Protein AF-0000000083203272 (afdb_homodimer)

Secondary structure (DSSP, 8-state):
-HHHHHHHHHHHHHHHHS-HHHHHHHHHHHHHHHHHTTHHHHHHHHHHHTTT-HHHHHHHHTTSTTEEEEEEETTTEEEEEESS---HHHHTTS---GGGHHHHHHHHHHHHHHH-TTS-EEEEEEE-GGGT-SSEEEEEEE-/-HHHHHHHHHHHHHHHHS-HHHHHHHHHHHHHHHHHTTHHHHHHHHHHHTTT-HHHHHHHHTTSTTEEEEEEETTTEEEEEESS---HHHHTTS---GGGHHHHHHHHHHHHHHH-TTS-EEEEEEE-GGGT-SSEEEEEEE-

pLDDT: mean 94.77, std 4.54, range [67.32, 98.74]

Sequence (286 aa):
MEYLKSWFRGFEQGIADLQPQQREVLFRACAVNCVHGGPFGLYRSLFEAAEGDLDRFFVKIDELEGVRGESVCAGREYNLCFEACSCALHRAGCVNTPMLCECSRQSVLYVMSEFWPDRKFGVEVRASILRGAYECVLNVRVEMEYLKSWFRGFEQGIADLQPQQREVLFRACAVNCVHGGPFGLYRSLFEAAEGDLDRFFVKIDELEGVRGESVCAGREYNLCFEACSCALHRAGCVNTPMLCECSRQSVLYVMSEFWPDRKFGVEVRASILRGAYECVLNVRVE

Nearest PDB structures (foldseek):
  7b70-assembly1_A  TM=5.834E-01  e=7.869E-04  Drosophila melanogaster
  1wc8-assembly1_A-2  TM=4.954E-01  e=5.136E-04  Mus musculus
  3kxc-assembly1_A  TM=4.622E-01  e=6.554E-04  Homo sapiens
  2cfh-assembly1_A  TM=4.422E-01  e=1.447E-03  Homo sapiens
  1wc9-assembly1_A-2  TM=3.664E-01  e=1.281E-03  Mus musculus

Solvent-accessible surface area (backbone atoms only — not comparable to full-atom values): 14829 Å² total; per-residue (Å²): 110,68,64,58,36,47,39,31,54,12,41,54,51,4,56,67,70,46,52,72,70,54,48,51,52,31,25,39,38,22,13,53,43,48,34,68,72,52,57,43,63,56,53,48,52,38,35,58,75,27,71,72,36,66,63,48,29,32,55,49,38,46,71,40,86,62,33,41,32,41,76,77,38,85,85,40,30,33,34,45,34,29,60,56,87,77,52,63,52,43,75,72,65,36,45,76,60,53,75,60,48,53,24,55,44,36,29,51,47,48,52,51,41,68,76,37,70,92,51,45,74,44,62,42,77,77,38,36,45,65,75,71,40,82,36,28,31,36,36,39,32,57,98,111,67,63,58,36,48,40,31,55,11,40,55,52,5,57,68,69,44,53,72,70,54,48,51,52,32,24,39,37,23,13,53,43,48,35,67,72,53,56,44,62,57,53,47,53,40,35,57,75,27,70,73,34,67,61,48,27,31,56,50,39,45,73,40,86,64,33,39,33,42,76,78,37,87,85,38,29,35,35,43,32,28,60,59,89,78,51,64,53,43,75,70,65,37,46,74,60,53,76,60,47,51,24,54,43,37,30,52,46,49,52,52,39,68,77,37,68,92,51,44,75,46,63,43,78,76,38,36,46,66,74,70,40,82,33,28,30,38,36,39,32,57,97

Foldseek 3Di:
DVVLLVVLVVVQVVLVPDDLVVLLVVLLVVLQVVCVVPVLVVLVVLCVVQVNAPVSSQVVQCVDPQWHWAPPDHPWKIKIKGQDDPDPCVVVVRDLACSSCSNVQSNVQVSVCVSCVVWHKHKDWPDDVSVVDSITIIMIGTD/DVVLLVVLVVVQVVLVPDDLVVLLVVLLVVLVVVCVVPVLVVLVVLCVVQVNAPVSSQVVQCVDPQWHWAPPDHPWKIKIKGQDDPDPCVVVVRHLACSSCSNVQSNVQVSVCVSCVVWHKHKDWPDDVSVVDSITMIMIGTD

Radius of gyration: 22.97 Å; Cα contacts (8 Å, |Δi|>4): 495; chains: 2; bounding box: 32×68×46 Å

Structure (mmCIF, N/CA/C/O backbone):
data_AF-0000000083203272-model_v1
#
loop_
_entity.id
_entity.type
_entity.pdbx_description
1 polymer 'Uncharacterized protein'
#
loop_
_atom_site.group_PDB
_atom_site.id
_atom_site.type_symbol
_atom_site.label_atom_id
_atom_site.label_alt_id
_atom_site.label_comp_id
_atom_site.label_asym_id
_atom_site.label_entity_id
_atom_site.label_seq_id
_atom_site.pdbx_PDB_ins_code
_atom_site.Cartn_x
_atom_site.Cartn_y
_atom_site.Cartn_z
_atom_site.occupancy
_atom_site.B_iso_or_equiv
_atom_site.auth_seq_id
_atom_site.auth_comp_id
_atom_site.auth_asym_id
_atom_site.auth_atom_id
_atom_site.pdbx_PDB_model_num
ATOM 1 N N . MET A 1 1 ? 16.009 5.869 0.333 1 67.32 1 MET A N 1
ATOM 2 C CA . MET A 1 1 ? 15.631 4.518 0.739 1 67.32 1 MET A CA 1
ATOM 3 C C . MET A 1 1 ? 15.027 4.52 2.139 1 67.32 1 MET A C 1
ATOM 5 O O . MET A 1 1 ? 14.04 3.827 2.395 1 67.32 1 MET A O 1
ATOM 9 N N . GLU A 1 2 ? 15.481 5.381 2.965 1 76.22 2 GLU A N 1
ATOM 10 C CA . GLU A 1 2 ? 15.001 5.376 4.343 1 76.22 2 GLU A CA 1
ATOM 11 C C . GLU A 1 2 ? 13.555 5.857 4.426 1 76.22 2 GLU A C 1
ATOM 13 O O . GLU A 1 2 ? 12.752 5.299 5.178 1 76.22 2 GLU A O 1
ATOM 18 N N . TYR A 1 3 ? 13.183 6.707 3.59 1 79.27 3 TYR A N 1
ATOM 19 C CA . TYR A 1 3 ? 11.816 7.214 3.587 1 79.27 3 TYR A CA 1
ATOM 20 C C . TYR A 1 3 ? 10.835 6.137 3.138 1 79.27 3 TYR A C 1
ATOM 22 O O . TYR A 1 3 ? 9.76 5.986 3.721 1 79.27 3 TYR A O 1
ATOM 30 N N . LEU A 1 4 ? 11.226 5.383 2.186 1 83.36 4 LEU A N 1
ATOM 31 C CA . LEU A 1 4 ? 10.373 4.318 1.668 1 83.36 4 LEU A CA 1
ATOM 32 C C . LEU A 1 4 ? 10.118 3.259 2.735 1 83.36 4 LEU A C 1
ATOM 34 O O . LEU A 1 4 ? 8.982 2.814 2.914 1 83.36 4 LEU A O 1
ATOM 38 N N . LYS A 1 5 ? 11.137 2.966 3.43 1 84.64 5 LYS A N 1
ATOM 39 C CA . LYS A 1 5 ? 10.984 1.983 4.498 1 84.64 5 LYS A CA 1
ATOM 40 C C . LYS A 1 5 ? 10.04 2.493 5.584 1 84.64 5 LYS A C 1
ATOM 42 O O . LYS A 1 5 ? 9.233 1.731 6.121 1 84.64 5 LYS A O 1
ATOM 47 N N . SER A 1 6 ? 10.184 3.757 5.858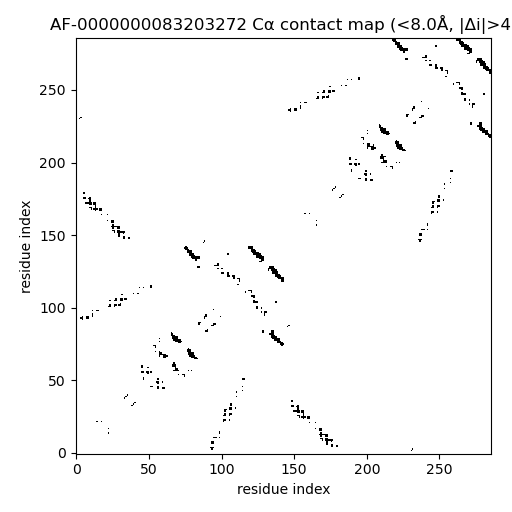 1 84.88 6 SER A N 1
ATOM 48 C CA . SER A 1 6 ? 9.288 4.356 6.842 1 84.88 6 SER A CA 1
ATOM 49 C C . SER A 1 6 ? 7.842 4.337 6.357 1 84.88 6 SER A C 1
ATOM 51 O O . SER A 1 6 ? 6.927 4.043 7.129 1 84.88 6 SER A O 1
ATOM 53 N N . TRP A 1 7 ? 7.677 4.616 5.124 1 88.66 7 TRP A N 1
ATOM 54 C CA . TRP A 1 7 ? 6.328 4.583 4.568 1 88.66 7 TRP A CA 1
ATOM 55 C C . TRP A 1 7 ? 5.746 3.175 4.634 1 88.66 7 TRP A C 1
ATOM 57 O O . TRP A 1 7 ? 4.584 2.993 5.004 1 88.66 7 TRP A O 1
ATOM 67 N N . PHE A 1 8 ? 6.557 2.203 4.416 1 92.12 8 PHE A N 1
ATOM 68 C CA . PHE A 1 8 ? 6.075 0.827 4.39 1 92.12 8 PHE A CA 1
ATOM 69 C C . PHE A 1 8 ? 5.706 0.356 5.792 1 92.12 8 PHE A C 1
ATOM 71 O O . PHE A 1 8 ? 4.819 -0.484 5.957 1 92.12 8 PHE A O 1
ATOM 78 N N . ARG A 1 9 ? 6.364 0.898 6.78 1 91.25 9 ARG A N 1
ATOM 79 C CA . ARG A 1 9 ? 5.953 0.568 8.14 1 91.25 9 ARG A CA 1
ATOM 80 C C . ARG A 1 9 ? 4.507 0.982 8.391 1 91.25 9 ARG A C 1
ATOM 82 O O . ARG A 1 9 ? 3.74 0.238 9.007 1 91.25 9 ARG A O 1
ATOM 89 N N . GLY A 1 10 ? 4.189 2.127 7.957 1 92.61 10 GLY A N 1
ATOM 90 C CA . GLY A 1 10 ? 2.803 2.56 8.032 1 92.61 10 GLY A CA 1
ATOM 91 C C . GLY A 1 10 ? 1.87 1.727 7.173 1 92.61 10 GLY A C 1
ATOM 92 O O . GLY A 1 10 ? 0.762 1.393 7.596 1 92.61 10 GLY A O 1
ATOM 93 N N . PHE A 1 11 ? 2.374 1.417 5.971 1 93.78 11 PHE A N 1
ATOM 94 C CA . PHE A 1 11 ? 1.613 0.587 5.045 1 93.78 11 PHE A CA 1
ATOM 95 C C . PHE A 1 11 ? 1.264 -0.754 5.682 1 93.78 11 PHE A C 1
ATOM 97 O O . PHE A 1 11 ? 0.133 -1.228 5.561 1 93.78 11 PHE A O 1
ATOM 104 N N . GLU A 1 12 ? 2.222 -1.354 6.411 1 96.01 12 GLU A N 1
ATOM 105 C CA . GLU A 1 12 ? 1.978 -2.634 7.069 1 96.01 12 GLU A CA 1
ATOM 106 C C . GLU A 1 12 ? 0.86 -2.52 8.101 1 96.01 12 GLU A C 1
ATOM 108 O O . GLU A 1 12 ? 0.008 -3.406 8.201 1 96.01 12 GLU A O 1
ATOM 113 N N . GLN A 1 13 ? 0.853 -1.473 8.778 1 94.71 13 GLN A N 1
ATOM 114 C CA . GLN A 1 13 ? -0.214 -1.241 9.745 1 94.71 13 GLN A CA 1
ATOM 115 C C . GLN A 1 13 ? -1.549 -1.003 9.045 1 94.71 13 GLN A C 1
ATOM 117 O O . GLN A 1 13 ? -2.588 -1.493 9.494 1 94.71 13 GLN A O 1
ATOM 122 N N . GLY A 1 14 ? -1.53 -0.273 7.997 1 94.79 14 GLY A N 1
ATOM 123 C CA . GLY A 1 14 ? -2.737 -0.013 7.227 1 94.79 14 GLY A CA 1
ATOM 124 C C . GLY A 1 14 ? -3.384 -1.276 6.69 1 94.79 14 GLY A C 1
ATOM 125 O O . GLY A 1 14 ? -4.601 -1.447 6.792 1 94.79 14 GLY A O 1
ATOM 126 N N . ILE A 1 15 ? -2.558 -2.093 6.131 1 95.79 15 ILE A N 1
ATOM 127 C CA . ILE A 1 15 ? -3.111 -3.325 5.578 1 95.79 15 ILE A CA 1
ATOM 128 C C . ILE A 1 15 ? -3.653 -4.2 6.707 1 95.79 15 ILE A C 1
ATOM 130 O O . ILE A 1 15 ? -4.644 -4.911 6.529 1 95.79 15 ILE A O 1
ATOM 134 N N . ALA A 1 16 ? -3.023 -4.16 7.866 1 95.52 16 ALA A N 1
ATOM 135 C CA . ALA A 1 16 ? -3.512 -4.92 9.014 1 95.52 16 ALA A CA 1
ATOM 136 C C . ALA A 1 16 ? -4.901 -4.448 9.433 1 95.52 16 ALA A C 1
ATOM 138 O O . ALA A 1 16 ? -5.691 -5.226 9.974 1 95.52 16 ALA A O 1
ATOM 139 N N . ASP A 1 17 ? -5.215 -3.278 9.171 1 95.26 17 ASP A N 1
ATOM 140 C CA . ASP A 1 17 ? -6.493 -2.697 9.573 1 95.26 17 ASP A CA 1
ATOM 141 C C . ASP A 1 17 ? -7.577 -2.985 8.537 1 95.26 17 ASP A C 1
ATOM 143 O O . ASP A 1 17 ? -8.764 -2.787 8.802 1 95.26 17 ASP A O 1
ATOM 147 N N . LEU A 1 18 ? -7.209 -3.411 7.361 1 95.57 18 LEU A N 1
ATOM 148 C CA . LEU A 1 18 ? -8.174 -3.782 6.331 1 95.57 18 LEU A CA 1
ATOM 149 C C . LEU A 1 18 ? -8.733 -5.177 6.587 1 95.57 18 LEU A C 1
ATOM 151 O O . LEU A 1 18 ? -8.029 -6.047 7.105 1 95.57 18 LEU A O 1
ATOM 155 N N . GLN A 1 19 ? -9.917 -5.4 6.142 1 95.27 19 GLN A N 1
ATOM 156 C CA . GLN A 1 19 ? -10.489 -6.742 6.155 1 95.27 19 GLN A CA 1
ATOM 157 C C . GLN A 1 19 ? -9.882 -7.609 5.055 1 95.27 19 GLN A C 1
ATOM 159 O O . GLN A 1 19 ? -9.4 -7.092 4.045 1 95.27 19 GLN A O 1
ATOM 164 N N . PRO A 1 20 ? -9.953 -8.918 5.241 1 94.76 20 PRO A N 1
ATOM 165 C CA . PRO A 1 20 ? -9.329 -9.83 4.28 1 94.76 20 PRO A CA 1
ATOM 166 C C . PRO A 1 20 ? -9.807 -9.597 2.849 1 94.76 20 PRO A C 1
ATOM 168 O O . PRO A 1 20 ? -8.997 -9.58 1.918 1 94.76 20 PRO A O 1
ATOM 171 N N . GLN A 1 21 ? -11.049 -9.364 2.692 1 95.01 21 GLN A N 1
ATOM 172 C CA . GLN A 1 21 ? -11.586 -9.164 1.35 1 95.01 21 GLN A CA 1
ATOM 173 C C . GLN A 1 21 ? -11.04 -7.884 0.725 1 95.01 21 GLN A C 1
ATOM 175 O O . GLN A 1 21 ? -10.843 -7.815 -0.49 1 95.01 21 GLN A O 1
ATOM 180 N N . GLN A 1 22 ? -10.839 -6.919 1.545 1 95.62 22 GLN A N 1
ATOM 181 C CA . GLN A 1 22 ? -10.273 -5.664 1.063 1 95.62 22 GLN A CA 1
ATOM 182 C C . GLN A 1 22 ? -8.808 -5.835 0.671 1 95.62 22 GLN A C 1
ATOM 184 O O . GLN A 1 22 ? -8.347 -5.241 -0.306 1 95.62 22 GLN A O 1
ATOM 189 N N . ARG A 1 23 ? -8.117 -6.645 1.408 1 96.87 23 ARG A N 1
ATOM 190 C CA . ARG A 1 23 ? -6.735 -6.95 1.052 1 96.87 23 ARG A CA 1
ATOM 191 C C . ARG A 1 23 ? -6.662 -7.68 -0.284 1 96.87 23 ARG A C 1
ATOM 193 O O . ARG A 1 23 ? -5.753 -7.438 -1.081 1 96.87 23 ARG A O 1
ATOM 200 N N . GLU A 1 24 ? -7.625 -8.561 -0.471 1 96.74 24 GLU A N 1
ATOM 201 C CA . GLU A 1 24 ? -7.681 -9.262 -1.75 1 96.74 24 GLU A CA 1
ATOM 202 C C . GLU A 1 24 ? -7.794 -8.28 -2.913 1 96.74 24 GLU A C 1
ATOM 204 O O . GLU A 1 24 ? -7.076 -8.403 -3.907 1 96.74 24 GLU A O 1
ATOM 209 N N . VAL A 1 25 ? -8.677 -7.323 -2.726 1 96.03 25 VAL A N 1
ATOM 210 C CA . VAL A 1 25 ? -8.911 -6.327 -3.766 1 96.03 25 VAL A CA 1
ATOM 211 C C . VAL A 1 25 ? -7.646 -5.499 -3.982 1 96.03 25 VAL A C 1
ATOM 213 O O . VAL A 1 25 ? -7.22 -5.29 -5.121 1 96.03 25 VAL A O 1
ATOM 216 N N . LEU A 1 26 ? -7.029 -5.055 -2.964 1 96.26 26 LEU A N 1
ATOM 217 C CA . LEU A 1 26 ? -5.838 -4.215 -3.023 1 96.26 26 LEU A CA 1
ATOM 218 C C . LEU A 1 26 ? -4.693 -4.943 -3.72 1 96.26 26 LEU A C 1
ATOM 220 O O . LEU A 1 26 ? -4.061 -4.393 -4.625 1 96.26 26 LEU A O 1
ATOM 224 N N . PHE A 1 27 ? -4.49 -6.227 -3.369 1 97.05 27 PHE A N 1
ATOM 225 C CA . PHE A 1 27 ? -3.254 -6.89 -3.769 1 97.05 27 PHE A CA 1
ATOM 226 C C . PHE A 1 27 ? -3.432 -7.613 -5.099 1 97.05 27 PHE A C 1
ATOM 228 O O . PHE A 1 27 ? -2.454 -8.036 -5.718 1 97.05 27 PHE A O 1
ATOM 235 N N . ARG A 1 28 ? -4.619 -7.704 -5.597 1 95.98 28 ARG A N 1
ATOM 236 C CA . ARG A 1 28 ? -4.838 -8.342 -6.891 1 95.98 28 ARG A CA 1
ATOM 237 C C . ARG A 1 28 ? -4.043 -7.642 -7.988 1 95.98 28 ARG A C 1
ATOM 239 O O . ARG A 1 28 ? -3.295 -8.286 -8.727 1 95.98 28 ARG A O 1
ATOM 246 N N . ALA A 1 29 ? -4.155 -6.354 -8.003 1 92.48 29 ALA A N 1
ATOM 247 C CA . ALA A 1 29 ? -3.455 -5.611 -9.049 1 92.48 29 ALA A CA 1
ATOM 248 C C . ALA A 1 29 ? -1.948 -5.622 -8.813 1 92.48 29 ALA A C 1
ATOM 250 O O . ALA A 1 29 ? -1.165 -5.687 -9.764 1 92.48 29 ALA A O 1
ATOM 251 N N . CYS A 1 30 ? -1.533 -5.526 -7.567 1 92.74 30 CYS A N 1
ATOM 252 C CA . CYS A 1 30 ? -0.114 -5.598 -7.236 1 92.74 30 CYS A CA 1
ATOM 253 C C . CYS A 1 30 ? 0.491 -6.912 -7.715 1 92.74 30 CYS A C 1
ATOM 255 O O . CYS A 1 30 ? 1.561 -6.921 -8.327 1 92.74 30 CYS A O 1
ATOM 257 N N . ALA A 1 31 ? -0.254 -7.918 -7.406 1 94.23 31 ALA A N 1
ATOM 258 C CA . ALA A 1 31 ? 0.19 -9.265 -7.753 1 94.23 31 ALA A CA 1
ATOM 259 C C . ALA A 1 31 ? 0.366 -9.413 -9.262 1 94.23 31 ALA A C 1
ATOM 261 O O . ALA A 1 31 ? 1.367 -9.965 -9.725 1 94.23 31 ALA A O 1
ATOM 262 N N . VAL A 1 32 ? -0.616 -8.984 -10.021 1 93.45 32 VAL A N 1
ATOM 263 C CA . VAL A 1 32 ? -0.594 -9.095 -11.476 1 93.45 32 VAL A CA 1
ATOM 264 C C . VAL A 1 32 ? 0.619 -8.353 -12.032 1 93.45 32 VAL A C 1
ATOM 266 O O . VAL A 1 32 ? 1.353 -8.889 -12.866 1 93.45 32 VAL A O 1
ATOM 269 N N . ASN A 1 33 ? 0.844 -7.191 -11.515 1 90.96 33 ASN A N 1
ATOM 270 C CA . ASN A 1 33 ? 1.995 -6.421 -11.975 1 90.96 33 ASN A CA 1
ATOM 271 C C . ASN A 1 33 ? 3.309 -7.105 -11.611 1 90.96 33 ASN A C 1
ATOM 273 O O . ASN A 1 33 ? 4.248 -7.121 -12.409 1 90.96 33 ASN A O 1
ATOM 277 N N . CYS A 1 34 ? 3.378 -7.647 -10.476 1 91.45 34 CYS A N 1
ATOM 278 C CA . CYS A 1 34 ? 4.596 -8.301 -10.008 1 91.45 34 CYS A CA 1
ATOM 279 C C . CYS A 1 34 ? 4.903 -9.54 -10.841 1 91.45 34 CYS A C 1
ATOM 281 O O . CYS A 1 34 ? 6.048 -9.753 -11.245 1 91.45 34 CYS A O 1
ATOM 283 N N . VAL A 1 35 ? 3.887 -10.338 -11.04 1 92.41 35 VAL A N 1
ATOM 284 C CA . VAL A 1 35 ? 4.109 -11.595 -11.748 1 92.41 35 VAL A CA 1
ATOM 285 C C . VAL A 1 35 ? 4.554 -11.31 -13.181 1 92.41 35 VAL A C 1
ATOM 287 O O . VAL A 1 35 ? 5.396 -12.024 -13.73 1 92.41 35 VAL A O 1
ATOM 290 N N . HIS A 1 36 ? 4.111 -10.242 -13.781 1 91.47 36 HIS A N 1
ATOM 291 C CA . HIS A 1 36 ? 4.47 -9.899 -15.153 1 91.47 36 HIS A CA 1
ATOM 292 C C . HIS A 1 36 ? 5.877 -9.316 -15.225 1 91.47 36 HIS A C 1
ATOM 294 O O . HIS A 1 36 ? 6.465 -9.235 -16.305 1 91.47 36 HIS A O 1
ATOM 300 N N . GLY A 1 37 ? 6.374 -8.915 -14.113 1 85.37 37 GLY A N 1
ATOM 301 C CA . GLY A 1 37 ? 7.73 -8.392 -14.065 1 85.37 37 GLY A CA 1
ATOM 302 C C . GLY A 1 37 ? 8.791 -9.471 -14.179 1 85.37 37 GLY A C 1
ATOM 303 O O . GLY A 1 37 ? 9.977 -9.169 -14.323 1 85.37 37 GLY A O 1
ATOM 304 N N . GLY A 1 38 ? 8.364 -10.776 -14.135 1 81.66 38 GLY A N 1
ATOM 305 C CA . GLY A 1 38 ? 9.392 -11.799 -14.243 1 81.66 38 GLY A CA 1
ATOM 306 C C . GLY A 1 38 ? 8.831 -13.207 -14.288 1 81.66 38 GLY A C 1
ATOM 307 O O . GLY A 1 38 ? 8.897 -13.874 -15.323 1 81.66 38 GLY A O 1
ATOM 308 N N . PRO A 1 39 ? 8.068 -13.535 -13.304 1 88.84 39 PRO A N 1
ATOM 309 C CA . PRO A 1 39 ? 7.701 -14.942 -13.126 1 88.84 39 PRO A CA 1
ATOM 310 C C . PRO A 1 39 ? 6.695 -15.425 -14.168 1 88.84 39 PRO A C 1
ATOM 312 O O . PRO A 1 39 ? 6.64 -16.62 -14.472 1 88.84 39 PRO A O 1
ATOM 315 N N . PHE A 1 40 ? 5.989 -14.586 -14.735 1 94.14 40 PHE A N 1
ATOM 316 C CA . PHE A 1 40 ? 4.916 -15 -15.631 1 94.14 40 PHE A CA 1
ATOM 317 C C . PHE A 1 40 ? 5.477 -15.724 -16.849 1 94.14 40 PHE A C 1
ATOM 319 O O . PHE A 1 40 ? 4.94 -16.752 -17.268 1 94.14 40 PHE A O 1
ATOM 326 N N . GLY A 1 41 ? 6.543 -15.157 -17.416 1 93.94 41 GLY A N 1
ATOM 327 C CA . GLY A 1 41 ? 7.165 -15.797 -18.564 1 93.94 41 GLY A CA 1
ATOM 328 C C . GLY A 1 41 ? 7.691 -17.187 -18.261 1 93.94 41 GLY A C 1
ATOM 329 O O . GLY A 1 41 ? 7.577 -18.093 -19.088 1 93.94 41 GLY A O 1
ATOM 330 N N . LEU A 1 42 ? 8.215 -17.32 -17.172 1 94.14 42 LEU A N 1
ATOM 331 C CA . LEU A 1 42 ? 8.712 -18.623 -16.743 1 94.14 42 LEU A CA 1
ATOM 332 C C . LEU A 1 42 ? 7.567 -19.621 -16.598 1 94.14 42 LEU A C 1
ATOM 334 O O . LEU A 1 42 ? 7.643 -20.738 -17.115 1 94.14 42 LEU A O 1
ATOM 338 N N . TYR A 1 43 ? 6.479 -19.254 -15.973 1 95.5 43 TYR A N 1
ATOM 339 C CA . TYR A 1 43 ? 5.316 -20.118 -15.807 1 95.5 43 TYR A CA 1
ATOM 340 C C . TYR A 1 43 ? 4.7 -20.469 -17.156 1 95.5 43 TYR A C 1
ATOM 342 O O . TYR A 1 43 ? 4.241 -21.595 -17.362 1 95.5 43 TYR A O 1
ATOM 350 N N . ARG A 1 44 ? 4.759 -19.501 -17.993 1 96.68 44 ARG A N 1
ATOM 351 C CA . ARG A 1 44 ? 4.219 -19.736 -19.328 1 96.68 44 ARG A CA 1
ATOM 352 C C . ARG A 1 44 ? 5.019 -20.808 -20.061 1 96.68 44 ARG A C 1
ATOM 354 O O . ARG A 1 44 ? 4.443 -21.693 -20.698 1 96.68 44 ARG A O 1
ATOM 361 N N . SER A 1 45 ? 6.294 -20.683 -19.968 1 96.85 45 SER A N 1
ATOM 362 C CA . SER A 1 45 ? 7.15 -21.678 -20.605 1 96.85 45 SER A CA 1
ATOM 363 C C . SER A 1 45 ? 6.883 -23.073 -20.048 1 96.85 45 SER A C 1
ATOM 365 O O . SER A 1 45 ? 6.861 -24.052 -20.797 1 96.85 45 SER A O 1
ATOM 367 N N . LEU A 1 46 ? 6.674 -23.148 -18.767 1 97.25 46 LEU A N 1
ATOM 368 C CA . LEU A 1 46 ? 6.371 -24.429 -18.139 1 97.25 46 LEU A CA 1
ATOM 369 C C . LEU A 1 46 ? 5.012 -24.95 -18.595 1 97.25 46 LEU A C 1
ATOM 371 O O . LEU A 1 46 ? 4.851 -26.148 -18.836 1 97.25 46 LEU A O 1
ATOM 375 N N . PHE A 1 47 ? 4.095 -24.06 -18.695 1 97.85 47 PHE A N 1
ATOM 376 C CA . PHE A 1 47 ? 2.755 -24.396 -19.161 1 97.85 47 PHE A CA 1
ATOM 377 C C . PHE A 1 47 ? 2.801 -24.973 -20.571 1 97.85 47 PHE A C 1
ATOM 379 O O . PHE A 1 47 ? 2.166 -25.992 -20.852 1 97.85 47 PHE A O 1
ATOM 386 N N . GLU A 1 48 ? 3.589 -24.336 -21.431 1 97.97 48 GLU A N 1
ATOM 387 C CA . GLU A 1 48 ? 3.731 -24.791 -22.811 1 97.97 48 GLU A CA 1
ATOM 388 C C . GLU A 1 48 ? 4.429 -26.146 -22.876 1 97.97 48 GLU A C 1
ATOM 390 O O . GLU A 1 48 ? 3.998 -27.038 -23.609 1 97.97 48 GLU A O 1
ATOM 395 N N . ALA A 1 49 ? 5.413 -26.266 -22.102 1 97.71 49 ALA A N 1
ATOM 396 C CA . ALA A 1 49 ? 6.14 -27.532 -22.049 1 97.71 49 ALA A CA 1
ATOM 397 C C . ALA A 1 49 ? 5.246 -28.657 -21.534 1 97.71 49 ALA A C 1
ATOM 399 O O . ALA A 1 49 ? 5.405 -29.814 -21.928 1 97.71 49 ALA A O 1
ATOM 400 N N . ALA A 1 50 ? 4.276 -28.279 -20.655 1 97.96 50 ALA A N 1
ATOM 401 C CA . ALA A 1 50 ? 3.35 -29.246 -20.07 1 97.96 50 ALA A CA 1
ATOM 402 C C . ALA A 1 50 ? 2.154 -29.485 -20.988 1 97.96 50 ALA A C 1
ATOM 404 O O . ALA A 1 50 ? 1.284 -30.305 -20.684 1 97.96 50 ALA A O 1
ATOM 405 N N . GLU A 1 51 ? 2.061 -28.78 -22.119 1 97.66 51 GLU A N 1
ATOM 406 C CA . GLU A 1 51 ? 0.968 -28.871 -23.082 1 97.66 51 GLU A CA 1
ATOM 407 C C . GLU A 1 51 ? -0.383 -28.653 -22.406 1 97.66 51 GLU A C 1
ATOM 409 O O . GLU A 1 51 ? -1.347 -29.367 -22.688 1 97.66 51 GLU A O 1
ATOM 414 N N . GLY A 1 52 ? -0.343 -27.844 -21.373 1 96.98 52 GLY A N 1
ATOM 415 C CA . GLY A 1 52 ? -1.576 -27.433 -20.72 1 96.98 52 GLY A CA 1
ATOM 416 C C . GLY A 1 52 ? -2.078 -28.442 -19.704 1 96.98 52 GLY A C 1
ATOM 417 O O . GLY A 1 52 ? -3.174 -28.29 -19.16 1 96.98 52 GLY A O 1
ATOM 418 N N . ASP A 1 53 ? -1.279 -29.488 -19.468 1 97.68 53 ASP A N 1
ATOM 419 C CA . ASP A 1 53 ? -1.668 -30.494 -18.485 1 97.68 53 ASP A CA 1
ATOM 420 C C . ASP A 1 53 ? -1.265 -30.069 -17.075 1 97.68 53 ASP A C 1
ATOM 422 O O . ASP A 1 53 ? -0.086 -29.824 -16.808 1 97.68 53 ASP A O 1
ATOM 426 N N . LEU A 1 54 ? -2.192 -30.05 -16.168 1 97.08 54 LEU A N 1
ATOM 427 C CA . LEU A 1 54 ? -1.966 -29.557 -14.814 1 97.08 54 LEU A CA 1
ATOM 428 C C . LEU A 1 54 ? -0.932 -30.411 -14.09 1 97.08 54 LEU A C 1
ATOM 430 O O . LEU A 1 54 ? -0.027 -29.881 -13.441 1 97.08 54 LEU A O 1
ATOM 434 N N . ASP A 1 55 ? -1.133 -31.678 -14.148 1 98.03 55 ASP A N 1
ATOM 435 C CA . ASP A 1 55 ? -0.203 -32.579 -13.474 1 98.03 55 ASP A CA 1
ATOM 436 C C . ASP A 1 55 ? 1.219 -32.392 -13.997 1 98.03 55 ASP A C 1
ATOM 438 O O . ASP A 1 55 ? 2.164 -32.277 -13.214 1 98.03 55 ASP A O 1
ATOM 442 N N . ARG A 1 56 ? 1.374 -32.305 -15.293 1 98.09 56 ARG A N 1
ATOM 443 C CA . ARG A 1 56 ? 2.693 -32.12 -15.889 1 98.09 56 ARG A CA 1
ATOM 444 C C . ARG A 1 56 ? 3.264 -30.75 -15.541 1 98.09 56 ARG A C 1
ATOM 446 O O . ARG A 1 56 ? 4.474 -30.605 -15.355 1 98.09 56 ARG A O 1
ATOM 453 N N . PHE A 1 57 ? 2.411 -29.792 -15.481 1 98.05 57 PHE A N 1
ATOM 454 C CA . PHE A 1 57 ? 2.839 -28.446 -15.122 1 98.05 57 PHE A CA 1
ATOM 455 C C . PHE A 1 57 ? 3.507 -28.437 -13.752 1 98.05 57 PHE A C 1
ATOM 457 O O . PHE A 1 57 ? 4.604 -27.897 -13.594 1 98.05 57 PHE A O 1
ATOM 464 N N . PHE A 1 58 ? 2.929 -29.05 -12.786 1 97.85 58 PHE A N 1
ATOM 465 C CA . PHE A 1 58 ? 3.458 -29.029 -11.427 1 97.85 58 PHE A CA 1
ATOM 466 C C . PHE A 1 58 ? 4.692 -29.917 -11.313 1 97.85 58 PHE A C 1
ATOM 468 O O . PHE A 1 58 ? 5.57 -29.665 -10.485 1 97.85 58 PHE A O 1
ATOM 475 N N . VAL A 1 59 ? 4.773 -30.933 -12.133 1 97.38 59 VAL A N 1
ATOM 476 C CA . VAL A 1 59 ? 6.01 -31.702 -12.212 1 97.38 59 VAL A CA 1
ATOM 477 C C . VAL A 1 59 ? 7.135 -30.818 -12.746 1 97.38 59 VAL A C 1
ATOM 479 O O . VAL A 1 59 ? 8.262 -30.867 -12.246 1 97.38 59 VAL A O 1
ATOM 482 N N . LYS A 1 60 ? 6.816 -29.992 -13.721 1 97.12 60 LYS A N 1
ATOM 483 C CA . LYS A 1 60 ? 7.815 -29.115 -14.326 1 97.12 60 LYS A CA 1
ATOM 484 C C . LYS A 1 60 ? 8.239 -28.015 -13.358 1 97.12 60 LYS A C 1
ATOM 486 O O . LYS A 1 60 ? 9.374 -27.536 -13.413 1 97.12 60 LYS A O 1
ATOM 491 N N . ILE A 1 61 ? 7.367 -27.593 -12.476 1 96.3 61 ILE A N 1
ATOM 492 C CA . ILE A 1 61 ? 7.707 -26.617 -11.446 1 96.3 61 ILE A CA 1
ATOM 493 C C . ILE A 1 61 ? 8.909 -27.111 -10.644 1 96.3 61 ILE A C 1
ATOM 495 O O . ILE A 1 61 ? 9.764 -26.318 -10.243 1 96.3 61 ILE A O 1
ATOM 499 N N . ASP A 1 62 ? 8.975 -28.39 -10.462 1 91.79 62 ASP A N 1
ATOM 500 C CA . ASP A 1 62 ? 10.044 -29.003 -9.68 1 91.79 62 ASP A CA 1
ATOM 501 C C . ASP A 1 62 ? 11.401 -28.795 -10.347 1 91.79 62 ASP A C 1
ATOM 503 O O . ASP A 1 62 ? 12.444 -29.002 -9.723 1 91.79 62 ASP A O 1
ATOM 507 N N . GLU A 1 63 ? 11.412 -28.4 -11.557 1 90.2 63 GLU A N 1
ATOM 508 C CA . GLU A 1 63 ? 12.651 -28.132 -12.281 1 90.2 63 GLU A CA 1
ATOM 509 C C . GLU A 1 63 ? 13.212 -26.758 -11.927 1 90.2 63 GLU A C 1
ATOM 511 O O . GLU A 1 63 ? 14.381 -26.471 -12.194 1 90.2 63 GLU A O 1
ATOM 516 N N . LEU A 1 64 ? 12.393 -25.941 -11.333 1 91.99 64 LEU A N 1
ATOM 517 C CA . LEU A 1 64 ? 12.838 -24.617 -10.911 1 91.99 64 LEU A CA 1
ATOM 518 C C . LEU A 1 64 ? 13.619 -24.698 -9.604 1 91.99 64 LEU A C 1
ATOM 520 O O . LEU A 1 64 ? 13.277 -25.486 -8.719 1 91.99 64 LEU A O 1
ATOM 524 N N . GLU A 1 65 ? 14.614 -23.91 -9.615 1 91.83 65 GLU A N 1
ATOM 525 C CA . GLU A 1 65 ? 15.4 -23.863 -8.386 1 91.83 65 GLU A CA 1
ATOM 526 C C . GLU A 1 65 ? 14.615 -23.208 -7.253 1 91.83 65 GLU A C 1
ATOM 528 O O . GLU A 1 65 ? 13.989 -22.164 -7.448 1 91.83 65 GLU A O 1
ATOM 533 N N . GLY A 1 66 ? 14.533 -23.903 -6.087 1 94.56 66 GLY A N 1
ATOM 534 C CA . GLY A 1 66 ? 13.977 -23.309 -4.882 1 94.56 66 GLY A CA 1
ATOM 535 C C . GLY A 1 66 ? 12.466 -23.419 -4.806 1 94.56 66 GLY A C 1
ATOM 536 O O . GLY A 1 66 ? 11.842 -22.86 -3.901 1 94.56 66 GLY A O 1
ATOM 537 N N . VAL A 1 67 ? 11.885 -24.092 -5.806 1 96.21 67 VAL A N 1
ATOM 538 C CA . VAL A 1 67 ? 10.434 -24.246 -5.827 1 96.21 67 VAL A CA 1
ATOM 539 C C . VAL A 1 67 ? 10.073 -25.71 -6.071 1 96.21 67 VAL A C 1
ATOM 541 O O . VAL A 1 67 ? 10.762 -26.41 -6.817 1 96.21 67 VAL A O 1
ATOM 544 N N . ARG A 1 68 ? 9.048 -26.15 -5.363 1 97.37 68 ARG A N 1
ATOM 545 C CA . ARG A 1 68 ? 8.534 -27.497 -5.587 1 97.37 68 ARG A CA 1
ATOM 546 C C . ARG A 1 68 ? 7.049 -27.466 -5.933 1 97.37 68 ARG A C 1
ATOM 548 O O . ARG A 1 68 ? 6.281 -26.717 -5.328 1 97.37 68 ARG A O 1
ATOM 555 N N . GLY A 1 69 ? 6.701 -28.167 -6.94 1 97.51 69 GLY A N 1
ATOM 556 C CA . GLY A 1 69 ? 5.311 -28.463 -7.251 1 97.51 69 GLY A CA 1
ATOM 557 C C . GLY A 1 69 ? 4.88 -29.846 -6.8 1 97.51 69 GLY A C 1
ATOM 558 O O . GLY A 1 69 ? 5.395 -30.853 -7.289 1 97.51 69 GLY A O 1
ATOM 559 N N . GLU A 1 70 ? 3.974 -29.895 -5.877 1 96.96 70 GLU A N 1
ATOM 560 C CA . GLU A 1 70 ? 3.554 -31.173 -5.31 1 96.96 70 GLU A CA 1
ATOM 561 C C . GLU A 1 70 ? 2.13 -31.522 -5.731 1 96.96 70 GLU A C 1
ATOM 563 O O . GLU A 1 70 ? 1.207 -30.727 -5.539 1 96.96 70 GLU A O 1
ATOM 568 N N . SER A 1 71 ? 1.997 -32.697 -6.198 1 97.27 71 SER A N 1
ATOM 569 C CA . SER A 1 71 ? 0.656 -33.207 -6.46 1 97.27 71 SER A CA 1
ATOM 570 C C . SER A 1 71 ? 0.049 -33.836 -5.21 1 97.27 71 SER A C 1
ATOM 572 O O . SER A 1 71 ? 0.521 -34.873 -4.739 1 97.27 71 SER A O 1
ATOM 574 N N . VAL A 1 72 ? -0.896 -33.211 -4.604 1 97.76 72 VAL A N 1
ATOM 575 C CA . VAL A 1 72 ? -1.598 -33.741 -3.439 1 97.76 72 VAL A CA 1
ATOM 576 C C . VAL A 1 72 ? -2.655 -34.747 -3.887 1 97.76 72 VAL A C 1
ATOM 578 O O . VAL A 1 72 ? -2.767 -35.835 -3.317 1 97.76 72 VAL A O 1
ATOM 581 N N . CYS A 1 73 ? -3.468 -34.337 -4.931 1 97.67 73 CYS A N 1
ATOM 582 C CA . CYS A 1 73 ? -4.474 -35.153 -5.602 1 97.67 73 CYS A CA 1
ATOM 583 C C . CYS A 1 73 ? -4.532 -34.833 -7.091 1 97.67 73 CYS A C 1
ATOM 585 O O . CYS A 1 73 ? -5.022 -33.773 -7.484 1 97.67 73 CYS A O 1
ATOM 587 N N . ALA A 1 74 ? -4.126 -35.766 -7.897 1 95.89 74 ALA A N 1
ATOM 588 C CA . ALA A 1 74 ? -3.972 -35.555 -9.334 1 95.89 74 ALA A CA 1
ATOM 589 C C . ALA A 1 74 ? -5.233 -34.941 -9.937 1 95.89 74 ALA A C 1
ATOM 591 O O . ALA A 1 74 ? -6.345 -35.399 -9.664 1 95.89 74 ALA A O 1
ATOM 592 N N . GLY A 1 75 ? -4.995 -33.846 -10.623 1 95.44 75 GLY A N 1
ATOM 593 C CA . GLY A 1 75 ? -6.085 -33.184 -11.323 1 95.44 75 GLY A CA 1
ATOM 594 C C . GLY A 1 75 ? -6.931 -32.309 -10.417 1 95.44 75 GLY A C 1
ATOM 595 O O . GLY A 1 75 ? -7.81 -31.585 -10.89 1 95.44 75 GLY A O 1
ATOM 596 N N . ARG A 1 76 ? -6.566 -32.269 -9.14 1 96.95 76 ARG A N 1
ATOM 597 C CA . ARG A 1 76 ? -7.544 -31.654 -8.248 1 96.95 76 ARG A CA 1
ATOM 598 C C . ARG A 1 76 ? -6.866 -30.717 -7.254 1 96.95 76 ARG A C 1
ATOM 600 O O . ARG A 1 76 ? -7.449 -29.711 -6.845 1 96.95 76 ARG A O 1
ATOM 607 N N . GLU A 1 77 ? -5.652 -31.074 -6.808 1 98.42 77 GLU A N 1
ATOM 608 C CA . GLU A 1 77 ? -5.037 -30.313 -5.724 1 98.42 77 GLU A CA 1
ATOM 609 C C . GLU A 1 77 ? -3.514 -30.382 -5.795 1 98.42 77 GLU A C 1
ATOM 611 O O . GLU A 1 77 ? -2.944 -31.463 -5.96 1 98.42 77 GLU A O 1
ATOM 616 N N . TYR A 1 78 ? -2.888 -29.296 -5.618 1 98.49 78 TYR A N 1
ATOM 617 C CA . TYR A 1 78 ? -1.438 -29.175 -5.727 1 98.49 78 TYR A CA 1
ATOM 618 C C . TYR A 1 78 ? -0.893 -28.197 -4.692 1 98.49 78 TYR A C 1
ATOM 620 O O . TYR A 1 78 ? -1.614 -27.311 -4.227 1 98.49 78 TYR A O 1
ATOM 628 N N . ASN A 1 79 ? 0.355 -28.376 -4.348 1 98.38 79 ASN A N 1
ATOM 629 C CA . ASN A 1 79 ? 1.085 -27.397 -3.551 1 98.38 79 ASN A CA 1
ATOM 630 C C . ASN A 1 79 ? 2.231 -26.772 -4.342 1 98.38 79 ASN A C 1
ATOM 632 O O . ASN A 1 79 ? 2.944 -27.469 -5.065 1 98.38 79 ASN A O 1
ATOM 636 N N . LEU A 1 80 ? 2.31 -25.543 -4.282 1 98.04 80 LEU A N 1
ATOM 637 C CA . LEU A 1 80 ? 3.507 -24.804 -4.669 1 98.04 80 LEU A CA 1
ATOM 638 C C . LEU A 1 80 ? 4.331 -24.424 -3.444 1 98.04 80 LEU A C 1
ATOM 640 O O . LEU A 1 80 ? 3.866 -23.668 -2.588 1 98.04 80 LEU A O 1
ATOM 644 N N . CYS A 1 81 ? 5.546 -24.934 -3.338 1 98.24 81 CYS A N 1
ATOM 645 C CA . CYS A 1 81 ? 6.382 -24.744 -2.158 1 98.24 81 CYS A CA 1
ATOM 646 C C . CYS A 1 81 ? 7.606 -23.898 -2.486 1 98.24 81 CYS A C 1
ATOM 648 O O . CYS A 1 81 ? 8.334 -24.195 -3.435 1 98.24 81 CYS A O 1
ATOM 650 N N . PHE A 1 82 ? 7.808 -22.877 -1.77 1 97.55 82 PHE A N 1
ATOM 651 C CA . PHE A 1 82 ? 8.963 -22.004 -1.946 1 97.55 82 PHE A CA 1
ATOM 652 C C . PHE A 1 82 ? 9.926 -22.138 -0.773 1 97.55 82 PHE A C 1
ATOM 654 O O . PHE A 1 82 ? 9.54 -21.937 0.381 1 97.55 82 PHE A O 1
ATOM 661 N N . GLU A 1 83 ? 11.123 -22.344 -1.039 1 96.94 83 GLU A N 1
ATOM 662 C CA . GLU A 1 83 ? 12.129 -22.607 -0.014 1 96.94 83 GLU A CA 1
ATOM 663 C C . GLU A 1 83 ? 12.627 -21.311 0.618 1 96.94 83 GLU A C 1
ATOM 665 O O . GLU A 1 83 ? 13.234 -21.329 1.69 1 96.94 83 GLU A O 1
ATOM 670 N N . ALA A 1 84 ? 12.468 -20.258 -0.105 1 95.82 84 ALA A N 1
ATOM 671 C CA . ALA A 1 84 ? 12.814 -18.924 0.379 1 95.82 84 ALA A CA 1
ATOM 672 C C . ALA A 1 84 ? 11.787 -17.891 -0.077 1 95.82 84 ALA A C 1
ATOM 674 O O . ALA A 1 84 ? 11.132 -18.071 -1.106 1 95.82 84 ALA A O 1
ATOM 675 N N . CYS A 1 85 ? 11.684 -16.922 0.694 1 94.33 85 CYS A N 1
ATOM 676 C CA . CYS A 1 85 ? 10.781 -15.854 0.282 1 94.33 85 CYS A CA 1
ATOM 677 C C . CYS A 1 85 ? 11.301 -15.151 -0.966 1 94.33 85 CYS A C 1
ATOM 679 O O . CYS A 1 85 ? 12.438 -14.676 -0.988 1 94.33 85 CYS A O 1
ATOM 681 N N . SER A 1 86 ? 10.48 -15.05 -1.91 1 88.85 86 SER A N 1
ATOM 682 C CA . SER A 1 86 ? 10.91 -14.463 -3.175 1 88.85 86 SER A CA 1
ATOM 683 C C . SER A 1 86 ? 10.391 -13.036 -3.326 1 88.85 86 SER A C 1
ATOM 685 O O . SER A 1 86 ? 10.63 -12.388 -4.347 1 88.85 86 SER A O 1
ATOM 687 N N . CYS A 1 87 ? 9.684 -12.566 -2.37 1 92.08 87 CYS A N 1
ATOM 688 C CA . CYS A 1 87 ? 9.12 -11.224 -2.461 1 92.08 87 CYS A CA 1
ATOM 689 C C . CYS A 1 87 ? 10.219 -10.168 -2.436 1 92.08 87 CYS A C 1
ATOM 691 O O . CYS A 1 87 ? 10.938 -10.037 -1.444 1 92.08 87 CYS A O 1
ATOM 693 N N . ALA A 1 88 ? 10.291 -9.369 -3.42 1 89.63 88 ALA A N 1
ATOM 694 C CA . ALA A 1 88 ? 11.33 -8.349 -3.539 1 89.63 88 ALA A CA 1
ATOM 695 C C . ALA A 1 88 ? 11.178 -7.283 -2.458 1 89.63 88 ALA A C 1
ATOM 697 O O . ALA A 1 88 ? 12.172 -6.739 -1.97 1 89.63 88 ALA A O 1
ATOM 698 N N . LEU A 1 89 ? 9.946 -6.954 -2.07 1 91.84 89 LEU A N 1
ATOM 699 C CA . LEU A 1 89 ? 9.717 -5.963 -1.025 1 91.84 89 LEU A CA 1
ATOM 700 C C . LEU A 1 89 ? 10.287 -6.436 0.308 1 91.84 89 LEU A C 1
ATOM 702 O O . LEU A 1 89 ? 10.878 -5.648 1.05 1 91.84 89 LEU A O 1
ATOM 706 N N . HIS A 1 90 ? 10.083 -7.698 0.582 1 93.65 90 HIS A N 1
ATOM 707 C CA . HIS A 1 90 ? 10.627 -8.271 1.808 1 93.65 90 HIS A CA 1
ATOM 708 C C . HIS A 1 90 ? 12.15 -8.343 1.754 1 93.65 90 HIS A C 1
ATOM 710 O O . HIS A 1 90 ? 12.827 -7.996 2.725 1 93.65 90 HIS A O 1
ATOM 716 N N . ARG A 1 91 ? 12.671 -8.748 0.684 1 90.87 91 ARG A N 1
ATOM 717 C CA . ARG A 1 91 ? 14.117 -8.89 0.548 1 90.87 91 ARG A CA 1
ATOM 718 C C . ARG A 1 91 ? 14.813 -7.538 0.666 1 90.87 91 ARG A C 1
ATOM 720 O O . ARG A 1 91 ? 15.941 -7.456 1.155 1 90.87 91 ARG A O 1
ATOM 727 N N . ALA A 1 92 ? 14.14 -6.495 0.284 1 88.77 92 ALA A N 1
ATOM 728 C CA . ALA A 1 92 ? 14.674 -5.139 0.372 1 88.77 92 ALA A CA 1
ATOM 729 C C . ALA A 1 92 ? 14.502 -4.572 1.779 1 88.77 92 ALA A C 1
ATOM 731 O O . ALA A 1 92 ? 14.965 -3.467 2.071 1 88.77 92 ALA A O 1
ATOM 732 N N . GLY A 1 93 ? 13.818 -5.36 2.621 1 89.45 93 GLY A N 1
ATOM 733 C CA . GLY A 1 93 ? 13.605 -4.915 3.988 1 89.45 93 GLY A CA 1
ATOM 734 C C . GLY A 1 93 ? 12.463 -3.925 4.123 1 89.45 93 GLY A C 1
ATOM 735 O O . GLY A 1 93 ? 12.307 -3.287 5.166 1 89.45 93 GLY A O 1
ATOM 736 N N . CYS A 1 94 ? 11.614 -3.77 3.12 1 90.19 94 CYS A N 1
ATOM 737 C CA . CYS A 1 94 ? 10.538 -2.785 3.106 1 90.19 94 CYS A CA 1
ATOM 738 C C . CYS A 1 94 ? 9.299 -3.321 3.812 1 90.19 94 CYS A C 1
ATOM 740 O O . CYS A 1 94 ? 8.616 -2.581 4.523 1 90.19 94 CYS A O 1
ATOM 742 N N . VAL A 1 95 ? 8.99 -4.529 3.582 1 91.87 95 VAL A N 1
ATOM 743 C CA . VAL A 1 95 ? 7.803 -5.13 4.181 1 91.87 95 VAL A CA 1
ATOM 744 C C . VAL A 1 95 ? 8.174 -6.455 4.845 1 91.87 95 VAL A C 1
ATOM 746 O O . VAL A 1 95 ? 8.937 -7.245 4.285 1 91.87 95 VAL A O 1
ATOM 749 N N . ASN A 1 96 ? 7.576 -6.682 6.019 1 93.7 96 ASN A N 1
ATOM 750 C CA . ASN A 1 96 ? 7.923 -7.894 6.753 1 93.7 96 ASN A CA 1
ATOM 751 C C . ASN A 1 96 ? 6.683 -8.578 7.322 1 93.7 96 ASN A C 1
ATOM 753 O O . ASN A 1 96 ? 6.793 -9.579 8.033 1 93.7 96 ASN A O 1
ATOM 757 N N . THR A 1 97 ? 5.575 -8.145 7 1 95.23 97 THR A N 1
ATOM 758 C CA . THR A 1 97 ? 4.335 -8.707 7.522 1 95.23 97 THR A CA 1
ATOM 759 C C . THR A 1 97 ? 3.845 -9.851 6.639 1 95.23 97 THR A C 1
ATOM 761 O O . THR A 1 97 ? 3.922 -9.771 5.411 1 95.23 97 THR A O 1
ATOM 764 N N . PRO A 1 98 ? 3.277 -10.882 7.219 1 95.71 98 PRO A N 1
ATOM 765 C CA . PRO A 1 98 ? 2.722 -11.979 6.424 1 95.71 98 PRO A CA 1
ATOM 766 C C . PRO A 1 98 ? 1.44 -11.589 5.693 1 95.71 98 PRO A C 1
ATOM 768 O O . PRO A 1 98 ? 0.985 -12.314 4.805 1 95.71 98 PRO A O 1
ATOM 771 N N . MET A 1 99 ? 0.822 -10.5 6.027 1 95.31 99 MET A N 1
ATOM 772 C CA . MET A 1 99 ? -0.379 -10.041 5.336 1 95.31 99 MET A CA 1
ATOM 773 C C . MET A 1 99 ? -0.084 -9.746 3.869 1 95.31 99 MET A C 1
ATOM 775 O O . MET A 1 99 ? -0.971 -9.849 3.02 1 95.31 99 MET A O 1
ATOM 779 N N . LEU A 1 100 ? 1.182 -9.424 3.589 1 94.81 100 LEU A N 1
ATOM 780 C CA . LEU A 1 100 ? 1.615 -9.166 2.22 1 94.81 100 LEU A CA 1
ATOM 781 C C . LEU A 1 100 ? 1.54 -10.436 1.378 1 94.81 100 LEU A C 1
ATOM 783 O O . LEU A 1 100 ? 1.479 -10.368 0.148 1 94.81 100 LEU A O 1
ATOM 787 N N . CYS A 1 101 ? 1.49 -11.577 2.036 1 96.87 101 CYS A N 1
ATOM 788 C CA . CYS A 1 101 ? 1.472 -12.835 1.299 1 96.87 101 CYS A CA 1
ATOM 789 C C . CYS A 1 101 ? 0.175 -12.989 0.514 1 96.87 101 CYS A C 1
ATOM 791 O O . CYS A 1 101 ? 0.083 -13.828 -0.383 1 96.87 101 CYS A O 1
ATOM 793 N N . GLU A 1 102 ? -0.796 -12.2 0.884 1 96.79 102 GLU A N 1
ATOM 794 C CA . GLU A 1 102 ? -1.984 -12.149 0.037 1 96.79 102 GLU A CA 1
ATOM 795 C C . GLU A 1 102 ? -1.619 -11.82 -1.408 1 96.79 102 GLU A C 1
ATOM 797 O O . GLU A 1 102 ? -2.257 -12.31 -2.342 1 96.79 102 GLU A O 1
ATOM 802 N N . CYS A 1 103 ? -0.61 -11.047 -1.562 1 95.78 103 CYS A N 1
ATOM 803 C CA . CYS A 1 103 ? -0.14 -10.739 -2.909 1 95.78 103 CYS A CA 1
ATOM 804 C C . CYS A 1 103 ? 0.315 -12.002 -3.63 1 95.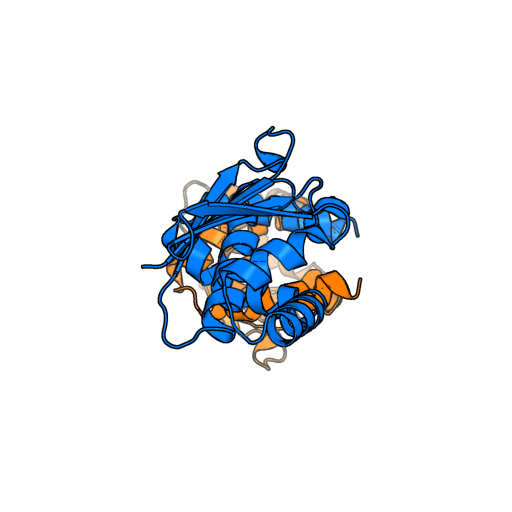78 103 CYS A C 1
ATOM 806 O O . CYS A 1 103 ? 0.022 -12.187 -4.812 1 95.78 103 CYS A O 1
ATOM 808 N N . SER A 1 104 ? 1.029 -12.848 -2.941 1 95.92 104 SER A N 1
ATOM 809 C CA . SER A 1 104 ? 1.48 -14.108 -3.523 1 95.92 104 SER A CA 1
ATOM 810 C C . SER A 1 104 ? 0.3 -15.005 -3.881 1 95.92 104 SER A C 1
ATOM 812 O O . SER A 1 104 ? 0.29 -15.633 -4.943 1 95.92 104 SER A O 1
ATOM 814 N N . ARG A 1 105 ? -0.649 -15.094 -2.968 1 97.63 105 ARG A N 1
ATOM 815 C CA . ARG A 1 105 ? -1.857 -15.87 -3.23 1 97.63 105 ARG A CA 1
ATOM 816 C C . ARG A 1 105 ? -2.552 -15.389 -4.499 1 97.63 105 ARG A C 1
ATOM 818 O O . ARG A 1 105 ? -2.93 -16.196 -5.351 1 97.63 105 ARG A O 1
ATOM 825 N N . GLN A 1 106 ? -2.662 -14.143 -4.657 1 97.48 106 GLN A N 1
ATOM 826 C CA . GLN A 1 106 ? -3.315 -13.546 -5.817 1 97.48 106 GLN A CA 1
ATOM 827 C C . GLN A 1 106 ? -2.51 -13.794 -7.09 1 97.48 106 GLN A C 1
ATOM 829 O O . GLN A 1 106 ? -3.082 -13.966 -8.169 1 97.48 106 GLN A O 1
ATOM 834 N N . SER A 1 107 ? -1.202 -13.769 -6.96 1 96.72 107 SER A N 1
ATOM 835 C CA . SER A 1 107 ? -0.347 -14.018 -8.116 1 96.72 107 SER A CA 1
ATOM 836 C C . SER A 1 107 ? -0.556 -15.426 -8.665 1 96.72 107 SER A C 1
ATOM 838 O O . SER A 1 107 ? -0.682 -15.612 -9.877 1 96.72 107 SER A O 1
ATOM 840 N N . VAL A 1 108 ? -0.546 -16.372 -7.76 1 97.33 108 VAL A N 1
ATOM 841 C CA . VAL A 1 108 ? -0.738 -17.758 -8.171 1 97.33 108 VAL A CA 1
ATOM 842 C C . VAL A 1 108 ? -2.137 -17.934 -8.758 1 97.33 108 VAL A C 1
ATOM 844 O O . VAL A 1 108 ? -2.303 -18.561 -9.807 1 97.33 108 VAL A O 1
ATOM 847 N N . LEU A 1 109 ? -3.118 -17.376 -8.075 1 98 109 LEU A N 1
ATOM 848 C CA . LEU A 1 109 ? -4.484 -17.444 -8.58 1 98 109 LEU A CA 1
ATOM 849 C C . LEU A 1 109 ? -4.572 -16.869 -9.99 1 98 109 LEU A C 1
ATOM 851 O O . LEU A 1 109 ? -5.207 -17.458 -10.867 1 98 109 LEU A O 1
ATOM 855 N N . TYR A 1 110 ? -3.98 -15.773 -10.225 1 97.55 110 TYR A N 1
ATOM 856 C CA . TYR A 1 110 ? -3.977 -15.119 -11.529 1 97.55 110 TYR A CA 1
ATOM 857 C C . TYR A 1 110 ? -3.347 -16.017 -12.588 1 97.55 110 TYR A C 1
ATOM 859 O O . TYR A 1 110 ? -3.921 -16.217 -13.661 1 97.55 110 TYR A O 1
ATOM 867 N N . VAL A 1 111 ? -2.191 -16.575 -12.309 1 97.77 111 VAL A N 1
ATOM 868 C CA . VAL A 1 111 ? -1.467 -17.418 -13.255 1 97.77 111 VAL A CA 1
ATOM 869 C C . VAL A 1 111 ? -2.314 -18.637 -13.614 1 97.77 111 VAL A C 1
ATOM 871 O O . VAL A 1 111 ? -2.492 -18.952 -14.793 1 97.77 111 VAL A O 1
ATOM 874 N N . MET A 1 112 ? -2.85 -19.261 -12.585 1 97.89 112 MET A N 1
ATOM 875 C CA . MET A 1 112 ? -3.682 -20.436 -12.826 1 97.89 112 MET A CA 1
ATOM 876 C C . MET A 1 112 ? -4.878 -20.086 -13.705 1 97.89 112 MET A C 1
ATOM 878 O O . MET A 1 112 ? -5.167 -20.788 -14.676 1 97.89 112 MET A O 1
ATOM 882 N N . SER A 1 113 ? -5.5 -18.979 -13.419 1 97.34 113 SER A N 1
ATOM 883 C CA . SER A 1 113 ? -6.705 -18.577 -14.137 1 97.34 113 SER A CA 1
ATOM 884 C C . SER A 1 113 ? -6.383 -18.164 -15.569 1 97.34 113 SER A C 1
ATOM 886 O O . SER A 1 113 ? -7.203 -18.343 -16.472 1 97.34 113 SER A O 1
ATOM 888 N N . GLU A 1 114 ? -5.206 -17.649 -15.762 1 97.47 114 GLU A N 1
ATOM 889 C CA . GLU A 1 114 ? -4.772 -17.23 -17.092 1 97.47 114 GLU A CA 1
ATOM 890 C C . GLU A 1 114 ? -4.462 -18.435 -17.976 1 97.47 114 GLU A C 1
ATOM 892 O O . GLU A 1 114 ? -4.796 -18.443 -19.162 1 97.47 114 GLU A O 1
ATOM 897 N N . PHE A 1 115 ? -3.867 -19.412 -17.415 1 97.71 115 PHE A N 1
ATOM 898 C CA . PHE A 1 115 ? -3.402 -20.552 -18.197 1 97.71 115 PHE A CA 1
ATOM 899 C C . PHE A 1 115 ? -4.525 -21.562 -18.402 1 97.71 115 PHE A C 1
ATOM 901 O O . PHE A 1 115 ? -4.559 -22.262 -19.416 1 97.71 115 PHE A O 1
ATOM 908 N N . TRP A 1 116 ? -5.465 -21.618 -17.464 1 97.69 116 TRP A N 1
ATOM 909 C CA . TRP A 1 116 ? -6.62 -22.504 -17.564 1 97.69 116 TRP A CA 1
ATOM 910 C C . TRP A 1 116 ? -7.919 -21.73 -17.361 1 97.69 116 TRP A C 1
ATOM 912 O O . TRP A 1 116 ? -8.608 -21.914 -16.355 1 97.69 116 TRP A O 1
ATOM 922 N N . PRO A 1 117 ? -8.329 -21.03 -18.321 1 96.64 117 PRO A N 1
ATOM 923 C CA . PRO A 1 117 ? -9.472 -20.129 -18.163 1 96.64 117 PRO A CA 1
ATOM 924 C C . PRO A 1 117 ? -10.795 -20.875 -18.005 1 96.64 117 PRO A C 1
ATOM 926 O O . PRO A 1 117 ? -11.779 -20.301 -17.533 1 96.64 117 PRO A O 1
ATOM 929 N N . ASP A 1 118 ? -10.813 -22.1 -18.355 1 95.79 118 ASP A N 1
ATOM 930 C CA . ASP A 1 118 ? -12.047 -22.876 -18.288 1 95.79 118 ASP A CA 1
ATOM 931 C C . ASP A 1 118 ? -12.193 -23.56 -16.93 1 95.79 118 ASP A C 1
ATOM 933 O O . ASP A 1 118 ? -13.166 -24.279 -16.693 1 95.79 118 ASP A O 1
ATOM 937 N N . ARG A 1 119 ? -11.216 -23.317 -16.099 1 95.88 119 ARG A N 1
ATOM 938 C CA . ARG A 1 119 ? -11.242 -23.906 -14.764 1 95.88 119 ARG A CA 1
ATOM 939 C C . ARG A 1 119 ? -11.289 -22.824 -13.69 1 95.88 119 ARG A C 1
ATOM 941 O O . ARG A 1 119 ? -10.869 -21.689 -13.926 1 95.88 119 ARG A O 1
ATOM 948 N N . LYS A 1 120 ? -11.837 -23.202 -12.577 1 97.2 120 LYS A N 1
ATOM 949 C CA . LYS A 1 120 ? -11.836 -22.344 -11.395 1 97.2 120 LYS A CA 1
ATOM 950 C C . LYS A 1 120 ? -10.852 -22.854 -10.346 1 97.2 120 LYS A C 1
ATOM 952 O O . LYS A 1 120 ? -10.749 -24.062 -10.119 1 97.2 120 LYS A O 1
ATOM 957 N N . PHE A 1 121 ? -10.214 -21.946 -9.731 1 98.46 121 PHE A N 1
ATOM 958 C CA . PHE A 1 121 ? -9.187 -22.339 -8.772 1 98.46 121 PHE A CA 1
ATOM 959 C C . PHE A 1 121 ? -9.401 -21.643 -7.434 1 98.46 121 PHE A C 1
ATOM 961 O O . PHE A 1 121 ? -9.849 -20.495 -7.39 1 98.46 121 PHE A O 1
ATOM 968 N N . GLY A 1 122 ? -9.123 -22.283 -6.414 1 98.12 122 GLY A N 1
ATOM 969 C CA . GLY A 1 122 ? -8.88 -21.718 -5.096 1 98.12 122 GLY A CA 1
ATOM 970 C C . GLY A 1 122 ? -7.431 -21.827 -4.658 1 98.12 122 GLY A C 1
ATOM 971 O O . GLY A 1 122 ? -6.775 -22.838 -4.913 1 98.12 122 GLY A O 1
ATOM 972 N N . VAL A 1 123 ? -6.962 -20.787 -4.078 1 98.44 123 VAL A N 1
ATOM 973 C CA . VAL A 1 123 ? -5.593 -20.809 -3.573 1 98.44 123 VAL A CA 1
ATOM 974 C C . VAL A 1 123 ? -5.58 -20.412 -2.098 1 98.44 123 VAL A C 1
ATOM 976 O O . VAL A 1 123 ? -6.242 -19.45 -1.702 1 98.44 123 VAL A O 1
ATOM 979 N N . GLU A 1 124 ? -4.862 -21.148 -1.34 1 97.97 124 GLU A N 1
ATOM 980 C CA . GLU A 1 124 ? -4.713 -20.86 0.083 1 97.97 124 GLU A CA 1
ATOM 981 C C . GLU A 1 124 ? -3.243 -20.849 0.493 1 97.97 124 GLU A C 1
ATOM 983 O O . GLU A 1 124 ? -2.471 -21.716 0.078 1 97.97 124 GLU A O 1
ATOM 988 N N . VAL A 1 125 ? -2.893 -19.875 1.309 1 97.85 125 VAL A N 1
ATOM 989 C CA . VAL A 1 125 ? -1.568 -19.881 1.92 1 97.85 125 VAL A CA 1
ATOM 990 C C . VAL A 1 125 ? -1.561 -20.812 3.131 1 97.85 125 VAL A C 1
ATOM 992 O O . VAL A 1 125 ? -2.064 -20.454 4.199 1 97.85 125 VAL A O 1
ATOM 995 N N . ARG A 1 126 ? -0.964 -21.887 2.999 1 98.09 126 ARG A N 1
ATOM 996 C CA . ARG A 1 126 ? -0.976 -22.876 4.072 1 98.09 126 ARG A CA 1
ATOM 997 C C . ARG A 1 126 ? 0.166 -22.633 5.053 1 98.09 126 ARG A C 1
ATOM 999 O O . ARG A 1 126 ? 0.044 -22.931 6.243 1 98.09 126 ARG A O 1
ATOM 1006 N N . ALA A 1 127 ? 1.262 -22.167 4.566 1 97.73 127 ALA A N 1
ATOM 1007 C CA . ALA A 1 127 ? 2.454 -21.841 5.345 1 97.73 127 ALA A CA 1
ATOM 1008 C C . ALA A 1 127 ? 3.189 -20.645 4.748 1 97.73 127 ALA A C 1
ATOM 1010 O O . ALA A 1 127 ? 3.177 -20.445 3.532 1 97.73 127 ALA A O 1
ATOM 1011 N N . SER A 1 128 ? 3.768 -19.844 5.477 1 97.66 128 SER A N 1
ATOM 1012 C CA . SER A 1 128 ? 4.532 -18.674 5.056 1 97.66 128 SER A CA 1
ATOM 1013 C C . SER A 1 128 ? 5.793 -18.505 5.897 1 97.66 128 SER A C 1
ATOM 1015 O O . SER A 1 128 ? 5.745 -18.607 7.125 1 97.66 128 SER A O 1
ATOM 1017 N N . ILE A 1 129 ? 6.839 -18.32 5.321 1 97.35 129 ILE A N 1
ATOM 1018 C CA . ILE A 1 129 ? 8.105 -18.047 5.992 1 97.35 129 ILE A CA 1
ATOM 1019 C C . ILE A 1 129 ? 7.956 -16.829 6.9 1 97.35 129 ILE A C 1
ATOM 1021 O O . ILE A 1 129 ? 8.465 -16.818 8.024 1 97.35 129 ILE A O 1
ATOM 1025 N N . LEU A 1 130 ? 7.18 -15.844 6.473 1 96.11 130 LEU A N 1
ATOM 1026 C CA . LEU A 1 130 ? 6.979 -14.631 7.259 1 96.11 130 LEU A CA 1
ATOM 1027 C C . LEU A 1 130 ? 6.132 -14.917 8.494 1 96.11 130 LEU A C 1
ATOM 1029 O O . LEU A 1 130 ? 6.045 -14.084 9.399 1 96.11 130 LEU A O 1
ATOM 1033 N N . ARG A 1 131 ? 5.52 -16.085 8.549 1 96.06 131 ARG A N 1
ATOM 1034 C CA . ARG A 1 131 ? 4.777 -16.518 9.728 1 96.06 131 ARG A CA 1
ATOM 1035 C C . ARG A 1 131 ? 5.597 -17.493 10.565 1 96.06 131 ARG A C 1
ATOM 1037 O O . ARG A 1 131 ? 5.071 -18.127 11.483 1 96.06 131 ARG A O 1
ATOM 1044 N N . GLY A 1 132 ? 6.85 -17.724 10.135 1 95.94 132 GLY A N 1
ATOM 1045 C CA . GLY A 1 132 ? 7.741 -18.541 10.942 1 95.94 132 GLY A CA 1
ATOM 1046 C C . GLY A 1 132 ? 7.961 -19.928 10.37 1 95.94 132 GLY A C 1
ATOM 1047 O O . GLY A 1 132 ? 8.697 -20.733 10.945 1 95.94 132 GLY A O 1
ATOM 1048 N N . ALA A 1 133 ? 7.343 -20.255 9.294 1 97.34 133 ALA A N 1
ATOM 1049 C CA . ALA A 1 133 ? 7.517 -21.568 8.679 1 97.34 133 ALA A CA 1
ATOM 1050 C C . ALA A 1 133 ? 8.855 -21.66 7.951 1 97.34 133 ALA A C 1
ATOM 1052 O O . ALA A 1 133 ? 9.472 -20.637 7.642 1 97.34 133 ALA A O 1
ATOM 1053 N N . TYR A 1 134 ? 9.332 -22.818 7.71 1 96.94 134 TYR A N 1
ATOM 1054 C CA . TYR A 1 134 ? 10.596 -23.068 7.026 1 96.94 134 TYR A CA 1
ATOM 1055 C C . TYR A 1 134 ? 10.474 -22.785 5.534 1 96.94 134 TYR A C 1
ATOM 1057 O O . TYR A 1 134 ? 11.465 -22.466 4.873 1 96.94 134 TYR A O 1
ATOM 1065 N N . GLU A 1 135 ? 9.293 -22.993 5.032 1 97.95 135 GLU A N 1
ATOM 1066 C CA . GLU A 1 135 ? 8.996 -22.726 3.628 1 97.95 135 GLU A CA 1
ATOM 1067 C C . GLU A 1 135 ? 7.605 -22.121 3.464 1 97.95 135 GLU A C 1
ATOM 1069 O O . GLU A 1 135 ? 6.826 -22.074 4.418 1 97.95 135 GLU A O 1
ATOM 1074 N N . CYS A 1 136 ? 7.356 -21.598 2.336 1 98.35 136 CYS A N 1
ATOM 1075 C CA . CYS A 1 136 ? 6.005 -21.179 1.979 1 98.35 136 CYS A CA 1
ATOM 1076 C C . CYS A 1 136 ? 5.284 -22.269 1.197 1 98.35 136 CYS A C 1
ATOM 1078 O O . CYS A 1 136 ? 5.884 -22.928 0.345 1 98.35 136 CYS A O 1
ATOM 1080 N N . VAL A 1 137 ? 4.049 -22.429 1.501 1 98.59 137 VAL A N 1
ATOM 1081 C CA . VAL A 1 137 ? 3.235 -23.411 0.792 1 98.59 137 VAL A CA 1
ATOM 1082 C C . VAL A 1 137 ? 1.916 -22.774 0.361 1 98.59 137 VAL A C 1
ATOM 1084 O O . VAL A 1 137 ? 1.115 -22.359 1.202 1 98.59 137 VAL A O 1
ATOM 1087 N N . LEU A 1 138 ? 1.7 -22.708 -0.908 1 98.59 138 LEU A N 1
ATOM 1088 C CA . LEU A 1 138 ? 0.421 -22.307 -1.483 1 98.59 138 LEU A CA 1
ATOM 1089 C C . LEU A 1 138 ? -0.333 -23.516 -2.028 1 98.59 138 LEU A C 1
ATOM 1091 O O . LEU A 1 138 ? 0.157 -24.205 -2.926 1 98.59 138 LEU A O 1
ATOM 1095 N N . ASN A 1 139 ? -1.449 -23.703 -1.474 1 98.74 139 ASN A N 1
ATOM 1096 C CA . ASN A 1 139 ? -2.293 -24.802 -1.931 1 98.74 139 ASN A CA 1
ATOM 1097 C C . ASN A 1 139 ? -3.238 -24.359 -3.044 1 98.74 139 ASN A C 1
ATOM 1099 O O . ASN A 1 139 ? -3.942 -23.358 -2.903 1 98.74 139 ASN A O 1
ATOM 1103 N N . VAL A 1 140 ? -3.222 -25.085 -4.107 1 98.65 140 VAL A N 1
ATOM 1104 C CA . VAL A 1 140 ? -4.043 -24.807 -5.281 1 98.65 140 VAL A CA 1
ATOM 1105 C C . VAL A 1 140 ? -5.075 -25.917 -5.466 1 98.65 140 VAL A C 1
ATOM 1107 O O . VAL A 1 140 ? -4.715 -27.086 -5.628 1 98.65 140 VAL A O 1
ATOM 1110 N N . ARG A 1 141 ? -6.312 -25.535 -5.492 1 98.55 141 ARG A N 1
ATOM 1111 C CA . ARG A 1 141 ? -7.393 -26.492 -5.697 1 98.55 141 ARG A CA 1
ATOM 1112 C C . ARG A 1 141 ? -8.186 -26.162 -6.957 1 98.55 141 ARG A C 1
ATOM 1114 O O . ARG A 1 141 ? -8.44 -24.991 -7.248 1 98.55 141 ARG A O 1
ATOM 1121 N N . VAL A 1 142 ? -8.436 -27.213 -7.627 1 97.11 142 VAL A N 1
ATOM 1122 C CA . VAL A 1 142 ? -9.35 -27.068 -8.754 1 97.11 142 VAL A CA 1
ATOM 1123 C C . VAL A 1 142 ? -10.793 -27.18 -8.268 1 97.11 142 VAL A C 1
ATOM 1125 O O . VAL A 1 142 ? -11.155 -28.15 -7.597 1 97.11 142 VAL A O 1
ATOM 1128 N N . GLU A 1 143 ? -11.504 -26.101 -8.532 1 90.27 143 GLU A N 1
ATOM 1129 C CA . GLU A 1 143 ? -12.881 -26.05 -8.051 1 90.27 143 GLU A CA 1
ATOM 1130 C C . GLU A 1 143 ? -13.866 -26.419 -9.157 1 90.27 143 GLU A C 1
ATOM 1132 O O . GLU A 1 143 ? -13.596 -26.19 -10.337 1 90.27 143 GLU A O 1
ATOM 1137 N N . MET B 1 1 ? 15.568 -0.334 -7.39 1 67.56 1 MET B N 1
ATOM 1138 C CA . MET B 1 1 ? 14.625 0.775 -7.507 1 67.56 1 MET B CA 1
ATOM 1139 C C . MET B 1 1 ? 13.569 0.481 -8.568 1 67.56 1 MET B C 1
ATOM 1141 O O . MET B 1 1 ? 12.394 0.804 -8.385 1 67.56 1 MET B O 1
ATOM 1145 N N . GLU B 1 2 ? 13.94 -0.22 -9.545 1 76.3 2 GLU B N 1
ATOM 1146 C CA . GLU B 1 2 ? 13.002 -0.473 -10.635 1 76.3 2 GLU B CA 1
ATOM 1147 C C . GLU B 1 2 ? 11.885 -1.414 -10.193 1 76.3 2 GLU B C 1
ATOM 1149 O O . GLU B 1 2 ? 10.719 -1.207 -10.536 1 76.3 2 GLU B O 1
ATOM 1154 N N . TYR B 1 3 ? 12.152 -2.287 -9.349 1 79.69 3 TYR B N 1
ATOM 1155 C CA . TYR B 1 3 ? 11.141 -3.217 -8.859 1 79.69 3 TYR B CA 1
ATOM 1156 C C . TYR B 1 3 ? 10.106 -2.496 -8.004 1 79.69 3 TYR B C 1
ATOM 1158 O O . TYR B 1 3 ? 8.904 -2.739 -8.136 1 79.69 3 TYR B O 1
ATOM 1166 N N . LEU B 1 4 ? 10.568 -1.61 -7.216 1 83.3 4 LEU B N 1
ATOM 1167 C CA . LEU B 1 4 ? 9.676 -0.859 -6.339 1 83.3 4 LEU B CA 1
ATOM 1168 C C . LEU B 1 4 ? 8.694 -0.02 -7.151 1 83.3 4 LEU B C 1
ATOM 1170 O O . LEU B 1 4 ? 7.498 0.005 -6.852 1 83.3 4 LEU B O 1
ATOM 1174 N N . LYS B 1 5 ? 9.21 0.553 -8.158 1 84.89 5 LYS B N 1
ATOM 1175 C CA . LYS B 1 5 ? 8.341 1.355 -9.014 1 84.89 5 LYS B CA 1
ATOM 1176 C C . LYS B 1 5 ? 7.286 0.487 -9.695 1 84.89 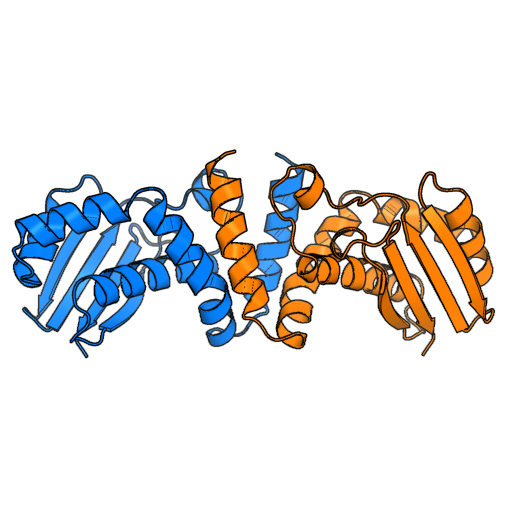5 LYS B C 1
ATOM 1178 O O . LYS B 1 5 ? 6.129 0.892 -9.824 1 84.89 5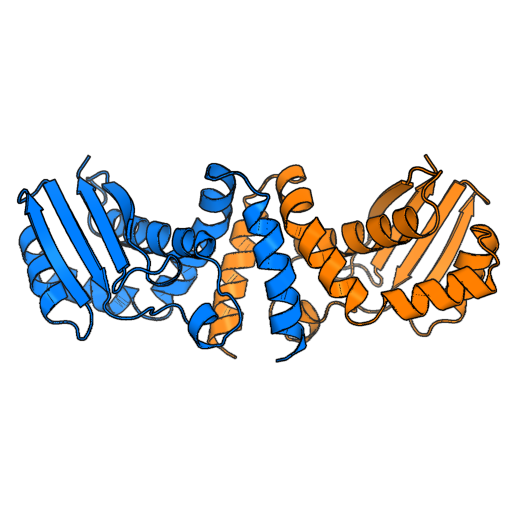 LYS B O 1
ATOM 1183 N N . SER B 1 6 ? 7.729 -0.669 -10.091 1 85.18 6 SER B N 1
ATOM 1184 C CA . SER B 1 6 ? 6.786 -1.6 -10.703 1 85.18 6 SER B CA 1
ATOM 1185 C C . SER B 1 6 ? 5.722 -2.043 -9.705 1 85.18 6 SER B C 1
ATOM 1187 O O . SER B 1 6 ? 4.541 -2.131 -10.047 1 85.18 6 SER B O 1
ATOM 1189 N N . TRP B 1 7 ? 6.147 -2.28 -8.527 1 89 7 TRP B N 1
ATOM 1190 C CA . TRP B 1 7 ? 5.189 -2.673 -7.498 1 89 7 TRP B CA 1
ATOM 1191 C C . TRP B 1 7 ? 4.183 -1.557 -7.236 1 89 7 TRP B C 1
ATOM 1193 O O . TRP B 1 7 ? 2.981 -1.811 -7.122 1 89 7 TRP B O 1
ATOM 1203 N N . PHE B 1 8 ? 4.627 -0.358 -7.284 1 92.19 8 PHE B N 1
ATOM 1204 C CA . PHE B 1 8 ? 3.754 0.769 -6.98 1 92.19 8 PHE B CA 1
ATOM 1205 C C . PHE B 1 8 ? 2.742 0.987 -8.098 1 92.19 8 PHE B C 1
ATOM 1207 O O . PHE B 1 8 ? 1.629 1.459 -7.853 1 92.19 8 PHE B O 1
ATOM 1214 N N . ARG B 1 9 ? 3.112 0.632 -9.291 1 91.31 9 ARG B N 1
ATOM 1215 C CA . ARG B 1 9 ? 2.126 0.708 -10.364 1 91.31 9 ARG B CA 1
ATOM 1216 C C . ARG B 1 9 ? 0.93 -0.191 -10.073 1 91.31 9 ARG B C 1
ATOM 1218 O O . ARG B 1 9 ? -0.218 0.204 -10.291 1 91.31 9 ARG B O 1
ATOM 1225 N N . GLY B 1 10 ? 1.21 -1.347 -9.626 1 92.76 10 GLY B N 1
ATOM 1226 C CA . GLY B 1 10 ? 0.139 -2.231 -9.196 1 92.76 10 GLY B CA 1
ATOM 1227 C C . GLY B 1 10 ? -0.616 -1.711 -7.988 1 92.76 10 GLY B C 1
ATOM 1228 O O . GLY B 1 10 ? -1.844 -1.811 -7.926 1 92.76 10 GLY B O 1
ATOM 1229 N N . PHE B 1 11 ? 0.169 -1.152 -7.063 1 93.82 11 PHE B N 1
ATOM 1230 C CA . PHE B 1 11 ? -0.412 -0.567 -5.861 1 93.82 11 PHE B CA 1
ATOM 1231 C C . PHE B 1 11 ? -1.413 0.525 -6.219 1 93.82 11 PHE B C 1
ATOM 1233 O O . PHE B 1 11 ? -2.498 0.594 -5.639 1 93.82 11 PHE B O 1
ATOM 1240 N N . GLU B 1 12 ? -1.088 1.358 -7.217 1 95.96 12 GLU B N 1
ATOM 1241 C CA . GLU B 1 12 ? -1.987 2.428 -7.639 1 95.96 12 GLU B CA 1
ATOM 1242 C C . GLU B 1 12 ? -3.304 1.866 -8.168 1 95.96 12 GLU B C 1
ATOM 1244 O O . GLU B 1 12 ? -4.376 2.397 -7.871 1 95.96 12 GLU B O 1
ATOM 1249 N N . GLN B 1 13 ? -3.204 0.838 -8.868 1 94.79 13 GLN B N 1
ATOM 1250 C CA . GLN B 1 13 ? -4.412 0.188 -9.366 1 94.79 13 GLN B CA 1
ATOM 1251 C C . GLN B 1 13 ? -5.207 -0.442 -8.226 1 94.79 13 GLN B C 1
ATOM 1253 O O . GLN B 1 13 ? -6.438 -0.371 -8.208 1 94.79 13 GLN B O 1
ATOM 1258 N N . GLY B 1 14 ? -4.549 -1.053 -7.316 1 94.81 14 GLY B N 1
ATOM 1259 C CA . GLY B 1 14 ? -5.201 -1.649 -6.161 1 94.81 14 GLY B CA 1
ATOM 1260 C C . GLY B 1 14 ? -5.977 -0.645 -5.33 1 94.81 14 GLY B C 1
ATOM 1261 O O . GLY B 1 14 ? -7.117 -0.902 -4.94 1 94.81 14 GLY B O 1
ATOM 1262 N N . ILE B 1 15 ? -5.327 0.451 -5.081 1 95.71 15 ILE B N 1
ATOM 1263 C CA . ILE B 1 15 ? -6.002 1.465 -4.277 1 95.71 15 ILE B CA 1
ATOM 1264 C C . ILE B 1 15 ? -7.201 2.017 -5.045 1 95.71 15 ILE B C 1
ATOM 1266 O O . ILE B 1 15 ? -8.221 2.366 -4.447 1 95.71 15 ILE B O 1
ATOM 1270 N N . ALA B 1 16 ? -7.1 2.104 -6.357 1 95.49 16 ALA B N 1
ATOM 1271 C CA . ALA B 1 16 ? -8.218 2.569 -7.173 1 95.49 16 ALA B CA 1
ATOM 1272 C C . ALA B 1 16 ? -9.412 1.625 -7.058 1 95.49 16 ALA B C 1
ATOM 1274 O O . ALA B 1 16 ? -10.561 2.047 -7.204 1 95.49 16 ALA B O 1
ATOM 1275 N N . ASP B 1 17 ? -9.184 0.435 -6.759 1 95.38 17 ASP B N 1
ATOM 1276 C CA . ASP B 1 17 ? -10.237 -0.572 -6.677 1 95.38 17 ASP B CA 1
ATOM 1277 C C . ASP B 1 17 ? -10.866 -0.596 -5.286 1 95.38 17 ASP B C 1
ATOM 1279 O O . ASP B 1 17 ? -11.918 -1.207 -5.085 1 95.38 17 ASP B O 1
ATOM 1283 N N . LEU B 1 18 ? -10.246 0.021 -4.326 1 95.55 18 LEU B N 1
ATOM 1284 C CA . LEU B 1 18 ? -10.803 0.116 -2.981 1 95.55 18 LEU B CA 1
ATOM 1285 C C . LEU B 1 18 ? -11.856 1.217 -2.906 1 95.55 18 LEU B C 1
ATOM 1287 O O . LEU B 1 18 ? -11.749 2.232 -3.598 1 95.55 18 LEU B O 1
ATOM 1291 N N . GLN B 1 19 ? -12.777 1.068 -2.027 1 95.25 19 GLN B N 1
ATOM 1292 C CA . GLN B 1 19 ? -13.73 2.132 -1.729 1 95.25 19 GLN B CA 1
ATOM 1293 C C . GLN B 1 19 ? -13.084 3.229 -0.887 1 95.25 19 GLN B C 1
ATOM 1295 O O . GLN B 1 19 ? -12.112 2.978 -0.172 1 95.25 19 GLN B O 1
ATOM 1300 N N . PRO B 1 20 ? -13.651 4.414 -0.934 1 94.59 20 PRO B N 1
ATOM 1301 C CA . PRO B 1 20 ? -13.058 5.549 -0.221 1 94.59 20 PRO B CA 1
ATOM 1302 C C . PRO B 1 20 ? -12.844 5.267 1.264 1 94.59 20 PRO B C 1
ATOM 1304 O O . PRO B 1 20 ? -11.789 5.594 1.812 1 94.59 20 PRO B O 1
ATOM 1307 N N . GLN B 1 21 ? -13.775 4.634 1.877 1 94.94 21 GLN B N 1
ATOM 1308 C CA . GLN B 1 21 ? -13.656 4.355 3.304 1 94.94 21 GLN B CA 1
ATOM 1309 C C . GLN B 1 21 ? -12.512 3.383 3.581 1 94.94 21 GLN B C 1
ATOM 1311 O O . GLN B 1 21 ? -11.85 3.473 4.616 1 94.94 21 GLN B O 1
ATOM 1316 N N . GLN B 1 22 ? -12.33 2.486 2.682 1 95.63 22 GLN B N 1
ATOM 1317 C CA . GLN B 1 22 ? -11.232 1.534 2.819 1 95.63 22 GLN B CA 1
ATOM 1318 C C . GLN B 1 22 ? -9.883 2.221 2.633 1 95.63 22 GLN B C 1
ATOM 1320 O O . GLN B 1 22 ? -8.911 1.888 3.315 1 95.63 22 GLN B O 1
ATOM 1325 N N . ARG B 1 23 ? -9.833 3.164 1.746 1 96.75 23 ARG B N 1
ATOM 1326 C CA . ARG B 1 23 ? -8.614 3.944 1.565 1 96.75 23 ARG B CA 1
ATOM 1327 C C . ARG B 1 23 ? -8.287 4.748 2.82 1 96.75 23 ARG B C 1
ATOM 1329 O O . ARG B 1 23 ? -7.119 4.892 3.185 1 96.75 23 ARG B O 1
ATOM 1336 N N . GLU B 1 24 ? -9.348 5.261 3.427 1 96.58 24 GLU B N 1
ATOM 1337 C CA . GLU B 1 24 ? -9.143 5.989 4.676 1 96.58 24 GLU B CA 1
ATOM 1338 C C . GLU B 1 24 ? -8.458 5.111 5.719 1 96.58 24 GLU B C 1
ATOM 1340 O O . GLU B 1 24 ? -7.504 5.543 6.371 1 96.58 24 GLU B O 1
ATOM 1345 N N . VAL B 1 25 ? -8.961 3.901 5.815 1 95.82 25 VAL B N 1
ATOM 1346 C CA . VAL B 1 25 ? -8.42 2.96 6.79 1 95.82 25 VAL B CA 1
ATOM 1347 C C . VAL B 1 25 ? -6.969 2.633 6.443 1 95.82 25 VAL B C 1
ATOM 1349 O O . VAL B 1 25 ? -6.094 2.665 7.312 1 95.82 25 VAL B O 1
ATOM 1352 N N . LEU B 1 26 ? -6.685 2.343 5.236 1 96.18 26 LEU B N 1
ATOM 1353 C CA . LEU B 1 26 ? -5.354 1.966 4.771 1 96.18 26 LEU B CA 1
ATOM 1354 C C . LEU B 1 26 ? -4.353 3.089 5.02 1 96.18 26 LEU B C 1
ATOM 1356 O O . LEU B 1 26 ? -3.275 2.855 5.57 1 96.18 26 LEU B O 1
ATOM 1360 N N . PHE B 1 27 ? -4.745 4.34 4.705 1 96.91 27 PHE B N 1
ATOM 1361 C CA . PHE B 1 27 ? -3.76 5.413 4.641 1 96.91 27 PHE B CA 1
ATOM 1362 C C . PHE B 1 27 ? -3.647 6.124 5.984 1 96.91 27 PHE B C 1
ATOM 1364 O O . PHE B 1 27 ? -2.707 6.89 6.21 1 96.91 27 PHE B O 1
ATOM 1371 N N . ARG B 1 28 ? -4.523 5.852 6.909 1 95.85 28 ARG B N 1
ATOM 1372 C CA . ARG B 1 28 ? -4.429 6.467 8.229 1 95.85 28 ARG B CA 1
ATOM 1373 C C . ARG B 1 28 ? -3.092 6.147 8.888 1 95.85 28 ARG B C 1
ATOM 1375 O O . ARG B 1 28 ? -2.381 7.05 9.334 1 95.85 28 ARG B O 1
ATOM 1382 N N . ALA B 1 29 ? -2.757 4.894 8.854 1 92.15 29 ALA B N 1
ATOM 1383 C CA . ALA B 1 29 ? -1.508 4.498 9.5 1 92.15 29 ALA B CA 1
ATOM 1384 C C . ALA B 1 29 ? -0.301 5.001 8.713 1 92.15 29 ALA B C 1
ATOM 1386 O O . ALA B 1 29 ? 0.714 5.385 9.3 1 92.15 29 ALA B O 1
ATOM 1387 N N . CYS B 1 30 ? -0.383 4.964 7.396 1 92.6 30 CYS B N 1
ATOM 1388 C CA . CYS B 1 30 ? 0.691 5.492 6.562 1 92.6 30 CYS B CA 1
ATOM 1389 C C . CYS B 1 30 ? 0.95 6.961 6.873 1 92.6 30 CYS B C 1
ATOM 1391 O O . CYS B 1 30 ? 2.101 7.371 7.038 1 92.6 30 CYS B O 1
ATOM 1393 N N . ALA B 1 31 ? -0.147 7.646 6.946 1 94.07 31 ALA B N 1
ATOM 1394 C CA . ALA B 1 31 ? -0.088 9.083 7.203 1 94.07 31 ALA B CA 1
ATOM 1395 C C . ALA B 1 31 ? 0.584 9.374 8.542 1 94.07 31 ALA B C 1
ATOM 1397 O O . ALA B 1 31 ? 1.439 10.258 8.635 1 94.07 31 ALA B O 1
ATOM 1398 N N . VAL B 1 32 ? 0.175 8.683 9.567 1 93.27 32 VAL B N 1
ATOM 1399 C CA . VAL B 1 32 ? 0.704 8.885 10.912 1 93.27 32 VAL B CA 1
ATOM 1400 C C . VAL B 1 32 ? 2.211 8.635 10.918 1 93.27 32 VAL B C 1
ATOM 1402 O O . VAL B 1 32 ? 2.978 9.439 11.453 1 93.27 32 VAL B O 1
ATOM 1405 N N . ASN B 1 33 ? 2.601 7.598 10.278 1 90.72 33 ASN B N 1
ATOM 1406 C CA . ASN B 1 33 ? 4.028 7.297 10.213 1 90.72 33 ASN B CA 1
ATOM 1407 C C . ASN B 1 33 ? 4.79 8.363 9.431 1 90.72 33 ASN B C 1
ATOM 1409 O O . ASN B 1 33 ? 5.898 8.745 9.813 1 90.72 33 ASN B O 1
ATOM 1413 N N . CYS B 1 34 ? 4.225 8.82 8.389 1 91.31 34 CYS B N 1
ATOM 1414 C CA . CYS B 1 34 ? 4.875 9.82 7.549 1 91.31 34 CYS B CA 1
ATOM 1415 C C . CYS B 1 34 ? 5.036 11.139 8.296 1 91.31 34 CYS B C 1
ATOM 1417 O O . CYS B 1 34 ? 6.099 11.76 8.247 1 91.31 34 CYS B O 1
ATOM 1419 N N . VAL B 1 35 ? 3.968 11.545 8.927 1 92.2 35 VAL B N 1
ATOM 1420 C CA . VAL B 1 35 ? 4.003 12.839 9.6 1 92.2 35 VAL B CA 1
ATOM 1421 C C . VAL B 1 35 ? 5.035 12.809 10.726 1 92.2 35 VAL B C 1
ATOM 1423 O O . VAL B 1 35 ? 5.731 13.798 10.965 1 92.2 35 VAL B O 1
ATOM 1426 N N . HIS B 1 36 ? 5.253 11.699 11.359 1 91.2 36 HIS B N 1
ATOM 1427 C CA . HIS B 1 36 ? 6.205 11.58 12.457 1 91.2 36 HIS B CA 1
ATOM 1428 C C . HIS B 1 36 ? 7.638 11.518 11.94 1 91.2 36 HIS B C 1
ATOM 1430 O O . HIS B 1 36 ? 8.587 11.704 12.704 1 91.2 36 HIS B O 1
ATOM 1436 N N . GLY B 1 37 ? 7.775 11.23 10.709 1 84.76 37 GLY B N 1
ATOM 1437 C CA . GLY B 1 37 ? 9.097 11.2 10.103 1 84.76 37 GLY B CA 1
ATOM 1438 C C . GLY B 1 37 ? 9.685 12.582 9.887 1 84.76 37 GLY B C 1
ATOM 1439 O O . GLY B 1 37 ? 10.862 12.714 9.546 1 84.76 37 GLY B O 1
ATOM 1440 N N . GLY B 1 38 ? 8.86 13.672 10.101 1 81.57 38 GLY B N 1
ATOM 1441 C CA . GLY B 1 38 ? 9.447 14.986 9.891 1 81.57 38 GLY B CA 1
ATOM 1442 C C . GLY B 1 38 ? 8.509 16.123 10.252 1 81.57 38 GLY B C 1
ATOM 1443 O O . GLY B 1 38 ? 8.736 16.834 11.233 1 81.57 38 GLY B O 1
ATOM 1444 N N . PRO B 1 39 ? 7.356 16.118 9.666 1 88.58 39 PRO B N 1
ATOM 1445 C CA . PRO B 1 39 ? 6.508 17.309 9.746 1 88.58 39 PRO B CA 1
ATOM 1446 C C . PRO B 1 39 ? 5.865 17.485 11.119 1 88.58 39 PRO B C 1
ATOM 1448 O O . PRO B 1 39 ? 5.514 18.604 11.502 1 88.58 39 PRO B O 1
ATOM 1451 N N . PHE B 1 40 ? 5.76 16.49 11.853 1 93.91 40 PHE B N 1
ATOM 1452 C CA . PHE B 1 40 ? 5.031 16.569 13.113 1 93.91 40 PHE B CA 1
ATOM 1453 C C . PHE B 1 40 ? 5.724 17.522 14.08 1 93.91 40 PHE B C 1
ATOM 1455 O O . PHE B 1 40 ? 5.068 18.328 14.743 1 93.91 40 PHE B O 1
ATOM 1462 N N . GLY 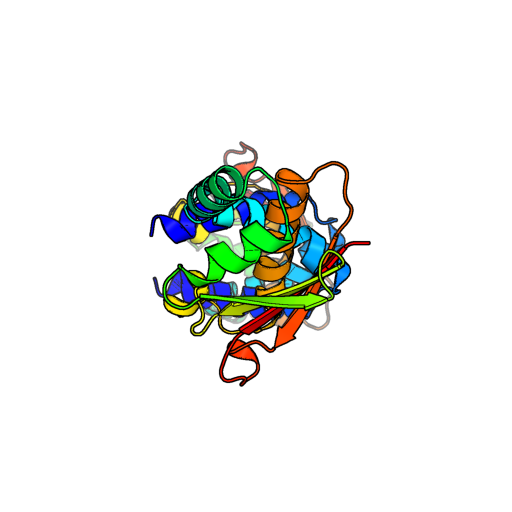B 1 41 ? 7.038 17.397 14.152 1 93.72 41 GLY B N 1
ATOM 1463 C CA . GLY B 1 41 ? 7.788 18.285 15.025 1 93.72 41 GLY B CA 1
ATOM 1464 C C . GLY B 1 41 ? 7.657 19.748 14.644 1 93.72 41 GLY B C 1
ATOM 1465 O O . GLY B 1 41 ? 7.569 20.616 15.514 1 93.72 41 GLY B O 1
ATOM 1466 N N . LEU B 1 42 ? 7.663 19.976 13.449 1 93.91 42 LEU B N 1
ATOM 1467 C CA . LEU B 1 42 ? 7.488 21.338 12.957 1 93.91 42 LEU B CA 1
ATOM 1468 C C . LEU B 1 42 ? 6.109 21.876 13.326 1 93.91 42 LEU B C 1
ATOM 1470 O O . LEU B 1 42 ? 5.991 22.984 13.852 1 93.91 42 LEU B O 1
ATOM 1474 N N . TYR B 1 43 ? 5.055 21.114 13.129 1 95.38 43 TYR B N 1
ATOM 1475 C CA . TYR B 1 43 ? 3.697 21.518 13.476 1 95.38 43 TYR B CA 1
ATOM 1476 C C . TYR B 1 43 ? 3.558 21.729 14.979 1 95.38 43 TYR B C 1
ATOM 1478 O O . TYR B 1 43 ? 2.862 22.647 15.421 1 95.38 43 TYR B O 1
ATOM 1486 N N . ARG B 1 44 ? 4.248 20.908 15.66 1 96.59 44 ARG B N 1
ATOM 1487 C CA . ARG B 1 44 ? 4.207 21.032 17.114 1 96.59 44 ARG B CA 1
ATOM 1488 C C . ARG B 1 44 ? 4.814 22.355 17.568 1 96.59 44 ARG B C 1
ATOM 1490 O O . ARG B 1 44 ? 4.261 23.032 18.438 1 96.59 44 ARG B O 1
ATOM 1497 N N . SER B 1 45 ? 5.918 22.659 17 1 96.69 45 SER B N 1
ATOM 1498 C CA . SER B 1 45 ? 6.562 23.924 17.34 1 96.69 45 SER B CA 1
ATOM 1499 C C . SER B 1 45 ? 5.655 25.108 17.024 1 96.69 45 SER B C 1
ATOM 1501 O O . SER B 1 45 ? 5.59 26.07 17.793 1 96.69 45 SER B O 1
ATOM 1503 N N . LEU B 1 46 ? 4.977 25.02 15.913 1 97.19 46 LEU B N 1
ATOM 1504 C CA . LEU B 1 46 ? 4.049 26.08 15.536 1 97.19 46 LEU B CA 1
ATOM 1505 C C . LEU B 1 46 ? 2.872 26.141 16.504 1 97.19 46 LEU B C 1
ATOM 1507 O O . LEU B 1 46 ? 2.419 27.229 16.87 1 97.19 46 LEU B O 1
ATOM 1511 N N . PHE B 1 47 ? 2.412 24.993 16.884 1 97.81 47 PHE B N 1
ATOM 1512 C CA . PHE B 1 47 ? 1.32 24.888 17.845 1 97.81 47 PHE B CA 1
ATOM 1513 C C . PHE B 1 47 ? 1.7 25.539 19.169 1 97.81 47 PHE B C 1
ATOM 1515 O O . PHE B 1 47 ? 0.916 26.301 19.74 1 97.81 47 PHE B O 1
ATOM 1522 N N . GLU B 1 48 ? 2.912 25.278 19.618 1 97.96 48 GLU B N 1
ATOM 1523 C CA . GLU B 1 48 ? 3.405 25.846 20.869 1 97.96 48 GLU B CA 1
ATOM 1524 C C . GLU B 1 48 ? 3.573 27.359 20.761 1 97.96 48 GLU B C 1
ATOM 1526 O O . GLU B 1 48 ? 3.179 28.099 21.664 1 97.96 48 GLU B O 1
ATOM 1531 N N . ALA B 1 49 ? 4.093 27.747 19.692 1 97.65 49 ALA B N 1
ATOM 1532 C CA . ALA B 1 49 ? 4.27 29.177 19.456 1 97.65 49 ALA B CA 1
ATOM 1533 C C . ALA B 1 49 ? 2.925 29.894 19.399 1 97.65 49 ALA B C 1
ATOM 1535 O O . ALA B 1 49 ? 2.819 31.061 19.786 1 97.65 49 ALA B O 1
ATOM 1536 N N . ALA B 1 50 ? 1.89 29.166 18.926 1 97.93 50 ALA B N 1
ATOM 1537 C CA . ALA B 1 50 ? 0.543 29.717 18.805 1 97.93 50 ALA B CA 1
ATOM 1538 C C . ALA B 1 50 ? -0.217 29.603 20.123 1 97.93 50 ALA B C 1
ATOM 1540 O O . ALA B 1 50 ? -1.356 30.063 20.232 1 97.93 50 ALA B O 1
ATOM 1541 N N . GLU B 1 51 ? 0.367 28.975 21.147 1 97.65 51 GLU B N 1
ATOM 1542 C CA . GLU B 1 51 ? -0.239 28.758 22.457 1 97.65 51 GLU B CA 1
ATOM 1543 C C . GLU B 1 51 ? -1.587 28.054 22.331 1 97.65 51 GLU B C 1
ATOM 1545 O O . GLU B 1 51 ? -2.55 28.42 23.008 1 97.65 51 GLU B O 1
ATOM 1550 N N . GLY B 1 52 ? -1.678 27.24 21.32 1 97 52 GLY B N 1
ATOM 1551 C CA . GLY B 1 52 ? -2.851 26.396 21.159 1 97 52 GLY B CA 1
ATOM 1552 C C . GLY B 1 52 ? -4.008 27.104 20.479 1 97 52 GLY B C 1
ATOM 1553 O O . GLY B 1 52 ? -5.107 26.555 20.38 1 97 52 GLY B O 1
ATOM 1554 N N . ASP B 1 53 ? -3.761 28.335 20.029 1 97.7 53 ASP B N 1
ATOM 1555 C CA . ASP B 1 53 ? -4.807 29.085 19.339 1 97.7 53 ASP B CA 1
ATOM 1556 C C . ASP B 1 53 ? -4.848 28.73 17.855 1 97.7 53 ASP B C 1
ATOM 1558 O O . ASP B 1 53 ? -3.851 28.881 17.147 1 97.7 53 ASP B O 1
ATOM 1562 N N . LEU B 1 54 ? -5.984 28.336 17.361 1 97.13 54 LEU B N 1
ATOM 1563 C CA . LEU B 1 54 ? -6.136 27.861 15.99 1 97.13 54 LEU B CA 1
ATOM 1564 C C . LEU B 1 54 ? -5.806 28.967 14.993 1 97.13 54 LEU B C 1
ATOM 1566 O O . LEU B 1 54 ? -5.093 28.734 14.014 1 97.13 54 LEU B O 1
ATOM 1570 N N . ASP B 1 55 ? -6.39 30.1 15.201 1 98.03 55 ASP B N 1
ATOM 1571 C CA . ASP B 1 55 ? -6.144 31.217 14.293 1 98.03 55 ASP B CA 1
ATOM 1572 C C . ASP B 1 55 ? -4.657 31.556 14.23 1 98.03 55 ASP B C 1
ATOM 1574 O O . ASP B 1 55 ? -4.097 31.716 13.143 1 98.03 55 ASP B O 1
ATOM 1578 N N . ARG B 1 56 ? -4.002 31.597 15.364 1 98.09 56 ARG B N 1
ATOM 1579 C CA . ARG B 1 56 ? -2.577 31.909 15.408 1 98.09 56 ARG B CA 1
ATOM 1580 C C . ARG B 1 56 ? -1.752 30.795 14.772 1 98.09 56 ARG B C 1
ATOM 1582 O O . ARG B 1 56 ? -0.732 31.059 14.132 1 98.09 56 ARG B O 1
ATOM 1589 N N . PHE B 1 57 ? -2.179 29.617 14.973 1 98.05 57 PHE B N 1
ATOM 1590 C CA . PHE B 1 57 ? -1.491 28.475 14.384 1 98.05 57 PHE B CA 1
ATOM 1591 C C . PHE B 1 57 ? -1.43 28.603 12.867 1 98.05 57 PHE B C 1
ATOM 1593 O O . PHE B 1 57 ? -0.36 28.463 12.269 1 98.05 57 PHE B O 1
ATOM 1600 N N . PHE B 1 58 ? -2.507 28.912 12.234 1 97.83 58 PHE B N 1
ATOM 1601 C CA . PHE B 1 58 ? -2.559 28.979 10.779 1 97.83 58 PHE B CA 1
ATOM 1602 C C . PHE B 1 58 ? -1.842 30.223 10.268 1 97.83 58 PHE B C 1
ATOM 1604 O O . PHE B 1 58 ? -1.319 30.23 9.152 1 97.83 58 PHE B O 1
ATOM 1611 N N . VAL B 1 59 ? -1.804 31.265 11.081 1 97.36 59 VAL B N 1
ATOM 1612 C CA . VAL B 1 59 ? -0.968 32.41 10.737 1 97.36 59 VAL B CA 1
ATOM 1613 C C . VAL B 1 59 ? 0.502 31.996 10.736 1 97.36 59 VAL B C 1
ATOM 1615 O O . VAL B 1 59 ? 1.264 32.39 9.85 1 97.36 59 VAL B O 1
ATOM 1618 N N . LYS B 1 60 ? 0.877 31.171 11.691 1 97.03 60 LYS B N 1
ATOM 1619 C CA . LYS B 1 60 ? 2.263 30.725 11.804 1 97.03 60 LYS B CA 1
ATOM 1620 C C . LYS B 1 60 ? 2.626 29.77 10.67 1 97.03 60 LYS B C 1
ATOM 1622 O O . LYS B 1 60 ? 3.779 29.722 10.238 1 97.03 60 LYS B O 1
ATOM 1627 N N . ILE B 1 61 ? 1.69 29.005 10.175 1 96.17 61 ILE B N 1
ATOM 1628 C CA . ILE B 1 61 ? 1.914 28.133 9.027 1 96.17 61 ILE B CA 1
ATOM 1629 C C . ILE B 1 61 ? 2.45 28.951 7.854 1 96.17 61 ILE B C 1
ATOM 1631 O O . ILE B 1 61 ? 3.3 28.478 7.096 1 96.17 61 ILE B O 1
ATOM 1635 N N . ASP B 1 62 ? 1.957 30.15 7.744 1 91.47 62 ASP B N 1
ATOM 1636 C CA . ASP B 1 62 ? 2.34 31.035 6.648 1 91.47 62 ASP B CA 1
ATOM 1637 C C . ASP B 1 62 ? 3.826 31.382 6.715 1 91.47 62 ASP B C 1
ATOM 1639 O O . ASP B 1 62 ? 4.394 31.892 5.748 1 91.47 62 ASP B O 1
ATOM 1643 N N . GLU B 1 63 ? 4.473 31.107 7.796 1 89.82 63 GLU B N 1
ATOM 1644 C CA . GLU B 1 63 ? 5.902 31.358 7.959 1 89.82 63 GLU B CA 1
ATOM 1645 C C . GLU B 1 63 ? 6.733 30.238 7.338 1 89.82 63 GLU B C 1
ATOM 1647 O O . GLU B 1 63 ? 7.933 30.403 7.108 1 89.82 63 GLU B O 1
ATOM 1652 N N . LEU B 1 64 ? 6.098 29.138 7.056 1 91.74 64 LEU B N 1
ATOM 1653 C CA . LEU B 1 64 ? 6.785 28.018 6.422 1 91.74 64 LEU B CA 1
ATOM 1654 C C . LEU B 1 64 ? 6.939 28.253 4.923 1 91.74 64 LEU B C 1
ATOM 1656 O O . LEU B 1 64 ? 6.038 28.797 4.28 1 91.74 64 LEU B O 1
ATOM 1660 N N . GLU B 1 65 ? 8.073 27.855 4.51 1 91.62 65 GLU B N 1
ATOM 1661 C CA . GLU B 1 65 ? 8.309 27.981 3.075 1 91.62 65 GLU B CA 1
ATOM 1662 C C . GLU B 1 65 ? 7.436 27.01 2.285 1 91.62 65 GLU B C 1
ATOM 1664 O O . GLU B 1 65 ? 7.333 25.833 2.636 1 91.62 65 GLU B O 1
ATOM 1669 N N . GLY B 1 66 ? 6.698 27.536 1.271 1 94.31 66 GLY B N 1
ATOM 1670 C CA . GLY B 1 66 ? 5.971 26.693 0.335 1 94.31 66 GLY B CA 1
ATOM 1671 C C . GLY B 1 66 ? 4.602 26.281 0.843 1 94.31 66 GLY B C 1
ATOM 1672 O O . GLY B 1 66 ? 3.912 25.484 0.205 1 94.31 66 GLY B O 1
ATOM 1673 N N . VAL B 1 67 ? 4.254 26.789 2.037 1 96.04 67 VAL B 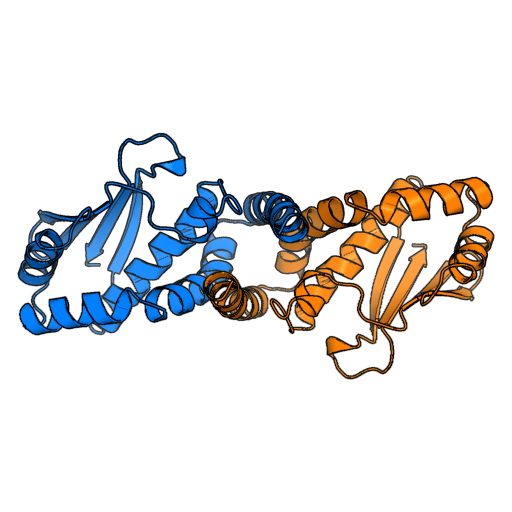N 1
ATOM 1674 C CA . VAL B 1 67 ? 2.96 26.45 2.619 1 96.04 67 VAL B CA 1
ATOM 1675 C C . VAL B 1 67 ? 2.244 27.722 3.065 1 96.04 67 VAL B C 1
ATOM 1677 O O . VAL B 1 67 ? 2.881 28.67 3.53 1 96.04 67 VAL B O 1
ATOM 1680 N N . ARG B 1 68 ? 0.956 27.747 2.827 1 97.27 68 ARG B N 1
ATOM 1681 C CA . ARG B 1 68 ? 0.142 28.86 3.305 1 97.27 68 ARG B CA 1
ATOM 1682 C C . ARG B 1 68 ? -0.998 28.364 4.189 1 97.27 68 ARG B C 1
ATOM 1684 O O . ARG B 1 68 ? -1.642 27.361 3.876 1 97.27 68 ARG B O 1
ATOM 1691 N N . GLY B 1 69 ? -1.145 28.956 5.306 1 97.42 69 GLY B N 1
ATOM 1692 C CA . GLY B 1 69 ? -2.324 28.798 6.141 1 97.42 69 GLY B CA 1
ATOM 1693 C C . GLY B 1 69 ? -3.328 29.923 5.976 1 97.42 69 GLY B C 1
ATOM 1694 O O . GLY B 1 69 ? -3.017 31.085 6.247 1 97.42 69 GLY B O 1
ATOM 1695 N N . GLU B 1 70 ? -4.491 29.608 5.508 1 96.8 70 GLU B N 1
ATOM 1696 C CA . GLU B 1 70 ? -5.503 30.625 5.236 1 96.8 70 GLU B CA 1
ATOM 1697 C C . GLU B 1 70 ? -6.686 30.496 6.191 1 96.8 70 GLU B C 1
ATOM 1699 O O . GLU B 1 70 ? -7.278 29.421 6.312 1 96.8 70 GLU B O 1
ATOM 1704 N N . SER B 1 71 ? -7.028 31.585 6.755 1 97.24 71 SER B N 1
ATOM 1705 C CA . SER B 1 71 ? -8.256 31.625 7.541 1 97.24 71 SER B CA 1
ATOM 1706 C C . SER B 1 71 ? -9.466 31.926 6.662 1 97.24 71 SER B C 1
ATOM 1708 O O . SER B 1 71 ? -9.586 33.025 6.117 1 97.24 71 SER B O 1
ATOM 1710 N N . VAL B 1 72 ? -10.298 30.975 6.409 1 97.76 72 VAL B N 1
ATOM 1711 C CA . VAL B 1 72 ? -11.525 31.155 5.641 1 97.76 72 VAL B CA 1
ATOM 1712 C C . VAL B 1 72 ? -12.605 31.773 6.527 1 97.76 72 VAL B C 1
ATOM 1714 O O . VAL B 1 72 ? -13.287 32.716 6.12 1 97.76 72 VAL B O 1
ATOM 1717 N N . CYS B 1 73 ? -12.77 31.189 7.771 1 97.68 73 CYS B N 1
ATOM 1718 C CA . CYS B 1 73 ? -13.659 31.657 8.829 1 97.68 73 CYS B CA 1
ATOM 1719 C C . CYS B 1 73 ? -13.033 31.44 10.202 1 97.68 73 CYS B C 1
ATOM 1721 O O . CYS B 1 73 ? -12.942 30.306 10.675 1 97.68 73 CYS B O 1
ATOM 1723 N N . ALA B 1 74 ? -12.702 32.509 10.862 1 95.98 74 ALA B N 1
ATOM 1724 C CA . ALA B 1 74 ? -11.952 32.463 12.114 1 95.98 74 ALA B CA 1
ATOM 1725 C C . ALA B 1 74 ? -12.596 31.497 13.104 1 95.98 74 ALA B C 1
ATOM 1727 O O . ALA B 1 74 ? -13.81 31.534 13.317 1 95.98 74 ALA B O 1
ATOM 1728 N N . GLY B 1 75 ? -11.756 30.581 13.57 1 95.49 75 GLY B N 1
ATOM 1729 C CA . GLY B 1 75 ? -12.2 29.636 14.582 1 95.49 75 GLY B CA 1
ATOM 1730 C C . GLY B 1 75 ? -12.98 28.469 14.007 1 95.49 75 GLY B C 1
ATOM 1731 O O . GLY B 1 75 ? -13.314 27.524 14.726 1 95.49 75 GLY B O 1
ATOM 1732 N N . ARG B 1 76 ? -13.136 28.466 12.694 1 96.96 76 ARG B N 1
ATOM 1733 C CA . ARG B 1 76 ? -14.112 27.501 12.201 1 96.96 76 ARG B CA 1
ATOM 1734 C 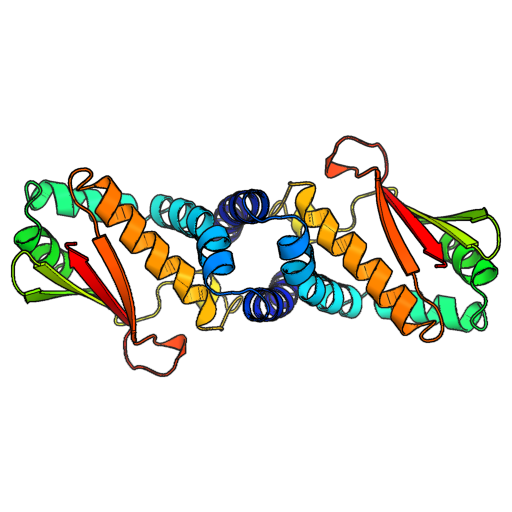C . ARG B 1 76 ? -13.592 26.782 10.96 1 96.96 76 ARG B C 1
ATOM 1736 O O . ARG B 1 76 ? -13.916 25.615 10.73 1 96.96 76 ARG B O 1
ATOM 1743 N N . GLU B 1 77 ? -12.842 27.505 10.106 1 98.44 77 GLU B N 1
ATOM 1744 C CA . GLU B 1 77 ? -12.467 26.924 8.82 1 98.44 77 GLU B CA 1
ATOM 1745 C C . GLU B 1 77 ? -11.151 27.508 8.314 1 98.44 77 GLU B C 1
ATOM 1747 O O . GLU B 1 77 ? -10.96 28.726 8.33 1 98.44 77 GLU B O 1
ATOM 1752 N N . TYR B 1 78 ? -10.306 26.69 7.831 1 98.48 78 TYR B N 1
ATOM 1753 C CA . TYR B 1 78 ? -8.975 27.074 7.375 1 98.48 78 TYR B CA 1
ATOM 1754 C C . TYR B 1 78 ? -8.569 26.274 6.143 1 98.48 78 TYR B C 1
ATOM 1756 O O . TYR B 1 78 ? -9.067 25.168 5.922 1 98.48 78 TYR B O 1
ATOM 1764 N N . ASN B 1 79 ? -7.689 26.859 5.368 1 98.34 79 ASN B N 1
ATOM 1765 C CA . ASN B 1 79 ? -7.033 26.136 4.284 1 98.34 79 ASN B CA 1
ATOM 1766 C C . ASN B 1 79 ? -5.535 25.986 4.536 1 98.34 79 ASN B C 1
ATOM 1768 O O . ASN B 1 79 ? -4.881 26.927 4.99 1 98.34 79 ASN B O 1
ATOM 1772 N N . LEU B 1 80 ? -5.078 24.838 4.352 1 98 80 LEU B N 1
ATOM 1773 C CA . LEU B 1 80 ? -3.651 24.571 4.207 1 98 80 LEU B CA 1
ATOM 1774 C C . LEU B 1 80 ? -3.275 24.406 2.739 1 98 80 LEU B C 1
ATOM 1776 O O . LEU B 1 80 ? -3.742 23.478 2.075 1 98 80 LEU B O 1
ATOM 1780 N N . CYS B 1 81 ? -2.434 25.291 2.219 1 98.15 81 CYS B N 1
ATOM 1781 C CA . CYS B 1 81 ? -2.092 25.31 0.802 1 98.15 81 CYS B CA 1
ATOM 1782 C C . CYS B 1 81 ? -0.628 24.945 0.589 1 98.15 81 CYS B C 1
ATOM 1784 O O . CYS B 1 81 ? 0.256 25.503 1.241 1 98.15 81 CYS B O 1
ATOM 1786 N N . PHE B 1 82 ? -0.385 24.015 -0.249 1 97.4 82 PHE B N 1
ATOM 1787 C CA . PHE B 1 82 ? 0.97 23.597 -0.587 1 97.4 82 PHE B CA 1
ATOM 1788 C C . PHE B 1 82 ? 1.308 23.969 -2.025 1 97.4 82 PHE B C 1
ATOM 1790 O O . PHE B 1 82 ? 0.604 23.573 -2.956 1 97.4 82 PHE B O 1
ATOM 1797 N N . GLU B 1 83 ? 2.364 24.588 -2.216 1 96.69 83 GLU B N 1
ATOM 1798 C CA . GLU B 1 83 ? 2.752 25.106 -3.525 1 96.69 83 GLU B CA 1
ATOM 1799 C C . GLU B 1 83 ? 3.38 24.013 -4.386 1 96.69 83 GLU B C 1
ATOM 1801 O O . GLU B 1 83 ? 3.487 24.162 -5.605 1 96.69 83 GLU B O 1
ATOM 1806 N N . ALA B 1 84 ? 3.869 23.014 -3.727 1 95.56 84 ALA B N 1
ATOM 1807 C CA . ALA B 1 84 ? 4.434 21.846 -4.397 1 95.56 84 ALA B CA 1
ATOM 1808 C C . ALA B 1 84 ? 4.067 20.56 -3.661 1 95.56 84 ALA B C 1
ATOM 1810 O O . ALA B 1 84 ? 3.83 20.577 -2.45 1 95.56 84 ALA B O 1
ATOM 1811 N N . CYS B 1 85 ? 4.011 19.56 -4.412 1 94.12 85 CYS B N 1
ATOM 1812 C CA . CYS B 1 85 ? 3.75 18.279 -3.764 1 94.12 85 CYS B CA 1
ATOM 1813 C C . CYS B 1 85 ? 4.916 17.872 -2.871 1 94.12 85 CYS B C 1
ATOM 1815 O O . CYS B 1 85 ? 6.058 17.801 -3.329 1 94.12 85 CYS B O 1
ATOM 1817 N N . SER B 1 86 ? 4.604 17.582 -1.689 1 88.34 86 SER B N 1
ATOM 1818 C CA . SER B 1 86 ? 5.662 17.261 -0.737 1 88.34 86 SER B CA 1
ATOM 1819 C C . SER B 1 86 ? 5.752 15.758 -0.495 1 88.34 86 SER B C 1
ATOM 1821 O O . SER B 1 86 ? 6.573 15.301 0.303 1 88.34 86 SER B O 1
ATOM 1823 N N . CYS B 1 87 ? 4.924 15.012 -1.123 1 91.77 87 CYS B N 1
ATOM 1824 C CA . CYS B 1 87 ? 4.927 13.568 -0.914 1 91.77 87 CYS B CA 1
ATOM 1825 C C . CYS B 1 87 ? 6.215 12.944 -1.438 1 91.77 87 CYS B C 1
ATOM 1827 O O . CYS B 1 87 ? 6.493 12.998 -2.637 1 91.77 87 CYS B O 1
ATOM 1829 N N . ALA B 1 88 ? 6.917 12.285 -0.622 1 89.23 88 ALA B N 1
ATOM 1830 C CA . ALA B 1 88 ? 8.199 11.687 -0.985 1 89.23 88 ALA B CA 1
ATOM 1831 C C . ALA B 1 88 ? 8.013 10.567 -2.005 1 89.23 88 ALA B C 1
ATOM 1833 O O . ALA B 1 88 ? 8.863 10.363 -2.875 1 89.23 88 ALA B O 1
ATOM 1834 N N . LEU B 1 89 ? 6.922 9.807 -1.921 1 91.62 89 LEU B N 1
ATOM 1835 C CA . LEU B 1 89 ? 6.656 8.733 -2.872 1 91.62 89 LEU B CA 1
ATOM 1836 C C . LEU B 1 89 ? 6.477 9.287 -4.281 1 91.62 89 LEU B C 1
ATOM 1838 O O . LEU B 1 89 ? 6.967 8.702 -5.25 1 91.62 89 LEU B O 1
ATOM 1842 N N . HIS B 1 90 ? 5.757 10.38 -4.359 1 93.38 90 HIS B N 1
ATOM 1843 C CA . HIS B 1 90 ? 5.561 11.023 -5.653 1 93.38 90 HIS B CA 1
ATOM 1844 C C . HIS B 1 90 ? 6.866 11.61 -6.181 1 93.38 90 HIS B C 1
ATOM 1846 O O . HIS B 1 90 ? 7.192 11.45 -7.359 1 93.38 90 HIS B O 1
ATOM 1852 N N . ARG B 1 91 ? 7.59 12.234 -5.362 1 90.63 91 ARG B N 1
ATOM 1853 C CA . ARG B 1 91 ? 8.836 12.867 -5.78 1 90.63 91 ARG B CA 1
ATOM 1854 C C . ARG B 1 91 ? 9.846 11.828 -6.257 1 90.63 91 ARG B C 1
ATOM 1856 O O . ARG B 1 91 ? 10.658 12.104 -7.142 1 90.63 91 ARG B O 1
ATOM 1863 N N . ALA B 1 92 ? 9.756 10.646 -5.728 1 88.73 92 ALA B N 1
ATOM 1864 C CA . ALA B 1 92 ? 10.638 9.548 -6.117 1 88.73 92 ALA B CA 1
ATOM 1865 C C . ALA B 1 92 ? 10.137 8.865 -7.385 1 88.73 92 ALA B C 1
ATOM 1867 O O . ALA B 1 92 ? 10.791 7.962 -7.912 1 88.73 92 ALA B O 1
ATOM 1868 N N . GLY B 1 93 ? 8.968 9.326 -7.838 1 89.41 93 GLY B N 1
ATOM 1869 C CA . GLY B 1 93 ? 8.406 8.745 -9.047 1 89.41 93 GLY B CA 1
ATOM 1870 C C . GLY B 1 93 ? 7.713 7.417 -8.804 1 89.41 93 GLY B C 1
ATOM 1871 O O . GLY B 1 93 ? 7.399 6.693 -9.751 1 89.41 93 GLY B O 1
ATOM 1872 N N . CYS B 1 94 ? 7.423 7.051 -7.563 1 90.15 94 CYS B N 1
ATOM 1873 C CA . CYS B 1 94 ? 6.844 5.76 -7.209 1 90.15 94 CYS B CA 1
ATOM 1874 C C . CYS B 1 94 ? 5.326 5.787 -7.343 1 90.15 94 CYS B C 1
ATOM 1876 O O . CYS B 1 94 ? 4.721 4.812 -7.793 1 90.15 94 CYS B O 1
ATOM 1878 N N . VAL B 1 95 ? 4.733 6.823 -6.921 1 91.69 95 VAL B N 1
ATOM 1879 C CA . VAL B 1 95 ? 3.279 6.942 -6.974 1 91.69 95 VAL B CA 1
ATOM 1880 C C . VAL B 1 95 ? 2.892 8.27 -7.621 1 91.69 95 VAL B C 1
ATOM 1882 O O . VAL B 1 95 ? 3.477 9.311 -7.313 1 91.69 95 VAL B O 1
ATOM 1885 N N . ASN B 1 96 ? 1.871 8.21 -8.482 1 93.38 96 ASN B N 1
ATOM 1886 C CA . ASN B 1 96 ? 1.483 9.42 -9.2 1 93.38 96 ASN B CA 1
ATOM 1887 C C . ASN B 1 96 ? -0.032 9.604 -9.21 1 93.38 96 ASN B C 1
ATOM 1889 O O . ASN B 1 96 ? -0.544 10.534 -9.836 1 93.38 96 ASN B O 1
ATOM 1893 N N . THR B 1 97 ? -0.718 8.839 -8.516 1 95.12 97 THR B N 1
ATOM 1894 C CA . THR B 1 97 ? -2.175 8.918 -8.492 1 95.12 97 THR B CA 1
ATOM 1895 C C . THR B 1 97 ? -2.645 9.891 -7.414 1 95.12 97 THR B C 1
ATOM 1897 O O . THR B 1 97 ? -2.086 9.926 -6.316 1 95.12 97 THR B O 1
ATOM 1900 N N . PRO B 1 98 ? -3.7 10.629 -7.675 1 95.45 98 PRO B N 1
ATOM 1901 C CA . PRO B 1 98 ? -4.244 11.531 -6.657 1 95.45 98 PRO B CA 1
ATOM 1902 C C . PRO B 1 98 ? -4.928 10.786 -5.513 1 95.45 98 PRO B C 1
ATOM 1904 O O . PRO B 1 98 ? -5.215 11.378 -4.47 1 95.45 98 PRO B O 1
ATOM 1907 N N . MET B 1 99 ? -5.228 9.522 -5.645 1 95.18 99 MET B N 1
ATOM 1908 C CA . MET B 1 99 ? -5.837 8.735 -4.576 1 95.18 99 MET B CA 1
ATOM 1909 C C . MET B 1 99 ? -4.916 8.661 -3.363 1 95.18 99 MET B C 1
ATOM 1911 O O . MET B 1 99 ? -5.383 8.507 -2.233 1 95.18 99 MET B O 1
ATOM 1915 N N . LEU B 1 100 ? -3.608 8.816 -3.612 1 94.56 100 LEU B N 1
ATOM 1916 C CA . LEU B 1 100 ? -2.621 8.822 -2.538 1 94.56 100 LEU B CA 1
ATOM 1917 C C . LEU B 1 100 ? -2.803 10.04 -1.638 1 94.56 100 LEU B C 1
ATOM 1919 O O . LEU B 1 100 ? -2.362 10.038 -0.487 1 94.56 100 LEU B O 1
ATOM 1923 N N . CYS B 1 101 ? -3.486 11.046 -2.149 1 96.73 101 CYS B N 1
ATOM 1924 C CA . CYS B 1 101 ? -3.651 12.268 -1.371 1 96.73 101 CYS B CA 1
ATOM 1925 C C . CYS B 1 101 ? -4.519 12.02 -0.143 1 96.73 101 CYS B C 1
ATOM 1927 O O . CYS B 1 101 ? -4.541 12.835 0.781 1 96.73 101 CYS B O 1
ATOM 1929 N N . GLU B 1 102 ? -5.227 10.925 -0.178 1 96.62 102 GLU B N 1
ATOM 1930 C CA . GLU B 1 102 ? -5.907 10.527 1.051 1 96.62 102 GLU B CA 1
ATOM 1931 C C . GLU B 1 102 ? -4.929 10.436 2.219 1 96.62 102 GLU B C 1
ATOM 1933 O O . GLU B 1 102 ? -5.286 10.739 3.359 1 96.62 102 GLU B O 1
ATOM 1938 N N . CYS B 1 103 ? -3.745 10.057 1.929 1 95.52 103 CYS B N 1
ATOM 1939 C CA . CYS B 1 103 ? -2.722 10.016 2.968 1 95.52 103 CYS B CA 1
ATOM 1940 C C . CYS B 1 103 ? -2.48 11.403 3.551 1 95.52 103 CYS B C 1
ATOM 1942 O O . CYS B 1 103 ? -2.349 11.557 4.767 1 95.52 103 CYS B O 1
ATOM 1944 N N . SER B 1 104 ? -2.414 12.403 2.709 1 95.62 104 SER B N 1
ATOM 1945 C CA . SER B 1 104 ? -2.227 13.777 3.166 1 95.62 104 SER B CA 1
ATOM 1946 C C . SER B 1 104 ? -3.41 14.245 4.006 1 95.62 104 SER B C 1
ATOM 1948 O O . SER B 1 104 ? -3.228 14.903 5.033 1 95.62 104 SER B O 1
ATOM 1950 N N . ARG B 1 105 ? -4.605 13.948 3.518 1 97.43 105 ARG B N 1
ATOM 1951 C CA . ARG B 1 105 ? -5.807 14.285 4.273 1 97.43 105 ARG B CA 1
ATOM 1952 C C . ARG B 1 105 ? -5.761 13.684 5.674 1 97.43 105 ARG B C 1
ATOM 1954 O O . ARG B 1 105 ? -6.037 14.371 6.659 1 97.43 105 ARG B O 1
ATOM 1961 N N . GLN B 1 106 ? -5.368 12.48 5.784 1 97.36 106 GLN B N 1
ATOM 1962 C CA . GLN B 1 106 ? -5.287 11.778 7.061 1 97.36 106 GLN B CA 1
ATOM 1963 C C . GLN B 1 106 ? -4.194 12.37 7.946 1 97.36 106 GLN B C 1
ATOM 1965 O O . GLN B 1 106 ? -4.332 12.409 9.17 1 97.36 106 GLN B O 1
ATOM 1970 N N . SER B 1 107 ? -3.108 12.783 7.316 1 96.53 107 SER B N 1
ATOM 1971 C CA . SER B 1 107 ? -2.017 13.388 8.072 1 96.53 107 SER B CA 1
ATOM 1972 C C . SER B 1 107 ? -2.467 14.671 8.762 1 96.53 107 SER B C 1
ATOM 1974 O O . SER B 1 107 ? -2.175 14.884 9.941 1 96.53 107 SER B O 1
ATOM 1976 N N . VAL B 1 108 ? -3.125 15.512 7.998 1 97.22 108 VAL B N 1
ATOM 1977 C CA . VAL B 1 108 ? -3.604 16.775 8.55 1 97.22 108 VAL B CA 1
ATOM 1978 C C . VAL B 1 108 ? -4.648 16.504 9.631 1 97.22 108 VAL B C 1
ATOM 1980 O O . VAL B 1 108 ? -4.609 17.108 10.705 1 97.22 108 VAL B O 1
ATOM 1983 N N . LEU B 1 109 ? -5.557 15.584 9.331 1 97.93 109 LEU B N 1
ATOM 1984 C CA . LEU B 1 109 ? -6.566 15.216 10.319 1 97.93 109 LEU B CA 1
ATOM 1985 C C . LEU B 1 109 ? -5.913 14.742 11.613 1 97.93 109 LEU B C 1
ATOM 1987 O O . LEU B 1 109 ? -6.327 15.139 12.704 1 97.93 109 LEU B O 1
ATOM 1991 N N . TYR B 1 110 ? -4.938 13.934 11.521 1 97.45 110 TYR B N 1
ATOM 1992 C CA . TYR B 1 110 ? -4.218 13.41 12.676 1 97.45 110 TYR B CA 1
ATOM 1993 C C . TYR B 1 110 ? -3.58 14.538 13.478 1 97.45 110 TYR B C 1
ATOM 1995 O O . TYR B 1 110 ? -3.737 14.605 14.7 1 97.45 110 TYR B O 1
ATOM 2003 N N . VAL B 1 111 ? -2.874 15.44 12.823 1 97.69 111 VAL B N 1
ATOM 2004 C CA . VAL B 1 111 ? -2.178 16.541 13.482 1 97.69 111 VAL B CA 1
ATOM 2005 C C . VAL B 1 111 ? -3.184 17.419 14.223 1 97.69 111 VAL B C 1
ATOM 2007 O O . VAL B 1 111 ? -2.995 17.732 15.401 1 97.69 111 VAL B O 1
ATOM 2010 N N . MET B 1 112 ? -4.256 17.749 13.52 1 97.85 112 MET B N 1
ATOM 2011 C CA . MET B 1 112 ? -5.281 18.584 14.141 1 97.85 112 MET B CA 1
ATOM 2012 C C . MET B 1 112 ? -5.857 17.906 15.38 1 97.85 112 MET B C 1
ATOM 2014 O O . MET B 1 112 ? -5.975 18.53 16.436 1 97.85 112 MET B O 1
ATOM 2018 N N . SER B 1 113 ? -6.125 16.636 15.282 1 97.32 113 SER B N 1
ATOM 2019 C CA . SER B 1 113 ? -6.754 15.895 16.371 1 97.32 113 SER B CA 1
ATOM 2020 C C . SER B 1 113 ? -5.793 15.713 17.542 1 97.32 113 SER B C 1
ATOM 2022 O O . SER B 1 113 ? -6.218 15.664 18.698 1 97.32 113 SER B O 1
ATOM 2024 N N . GLU B 1 114 ? -4.538 15.646 17.228 1 97.37 114 GLU B N 1
ATOM 2025 C CA . GLU B 1 114 ? -3.519 15.489 18.261 1 97.37 114 GLU B CA 1
ATOM 2026 C C . GLU B 1 114 ? -3.327 16.782 19.049 1 97.37 114 GLU B C 1
ATOM 2028 O O . GLU B 1 114 ? -3.161 16.752 20.27 1 97.37 114 GLU B O 1
ATOM 2033 N N . PHE B 1 115 ? -3.357 17.86 18.389 1 97.7 115 PHE B N 1
ATOM 2034 C CA . PHE B 1 115 ? -3.048 19.139 19.017 1 97.7 115 PHE B CA 1
ATOM 2035 C C . PHE B 1 115 ? -4.279 19.715 19.706 1 97.7 115 PHE B C 1
ATOM 2037 O O . PHE B 1 115 ? -4.16 20.437 20.698 1 97.7 115 PHE B O 1
ATOM 2044 N N . TRP B 1 116 ? -5.455 19.388 19.19 1 97.71 116 TRP B N 1
ATOM 2045 C CA . TRP B 1 116 ? -6.713 19.83 19.783 1 97.71 116 TRP B CA 1
ATOM 2046 C C . TRP B 1 116 ? -7.642 18.647 20.034 1 97.71 116 TRP B C 1
ATOM 2048 O O . TRP B 1 116 ? -8.681 18.517 19.382 1 97.71 116 TRP B O 1
ATOM 2058 N N . PRO B 1 117 ? -7.396 17.912 21.032 1 96.6 117 PRO B N 1
ATOM 2059 C CA . PRO B 1 117 ? -8.134 16.667 21.256 1 96.6 117 PRO B CA 1
ATOM 2060 C C . PRO B 1 117 ? -9.585 16.907 21.668 1 96.6 117 PRO B C 1
ATOM 2062 O O . PRO B 1 117 ? -10.417 16.003 21.564 1 96.6 117 PRO B O 1
ATOM 2065 N N . ASP B 1 118 ? -9.881 18.083 22.093 1 95.8 118 ASP B N 1
ATOM 2066 C CA . ASP B 1 118 ? -11.231 18.388 22.556 1 95.8 118 ASP B CA 1
ATOM 2067 C C . ASP B 1 118 ? -12.104 18.894 21.41 1 95.8 118 ASP B C 1
ATOM 2069 O O . ASP B 1 118 ? -13.273 19.228 21.614 1 95.8 118 ASP B O 1
ATOM 2073 N N . ARG B 1 119 ? -11.494 18.935 20.253 1 95.87 119 ARG B N 1
ATOM 2074 C CA . ARG B 1 119 ? -12.224 19.394 19.076 1 95.87 119 ARG B CA 1
ATOM 2075 C C . ARG B 1 119 ? -12.305 18.297 18.02 1 95.87 119 ARG B C 1
ATOM 2077 O O . ARG B 1 119 ? -11.474 17.387 17.997 1 95.87 119 ARG B O 1
ATOM 2084 N N . LYS B 1 120 ? -13.323 18.388 17.218 1 97.21 120 LYS B N 1
ATOM 2085 C CA . LYS B 1 120 ? -13.481 17.51 16.063 1 97.21 120 LYS B CA 1
ATOM 2086 C C . LYS B 1 120 ? -13.199 18.257 14.762 1 97.21 120 LYS B C 1
ATOM 2088 O O . LYS B 1 120 ? -13.597 19.413 14.605 1 97.21 120 LYS B O 1
ATOM 2093 N N . PHE B 1 121 ? -12.582 17.591 13.883 1 98.43 121 PHE B N 1
ATOM 2094 C CA . PHE B 1 121 ? -12.193 18.243 12.638 1 98.43 121 PHE B CA 1
ATOM 2095 C C . PHE B 1 121 ? -12.648 17.427 11.434 1 98.43 121 PHE B C 1
ATOM 2097 O O . PHE B 1 121 ? -12.662 16.195 11.482 1 98.43 121 PHE B O 1
ATOM 2104 N N . GLY B 1 122 ? -13.022 18.053 10.434 1 98.08 122 GLY B N 1
ATOM 2105 C CA . GLY B 1 122 ? -13.121 17.515 9.086 1 98.08 122 GLY B CA 1
ATOM 2106 C C . GLY B 1 122 ? -12.078 18.0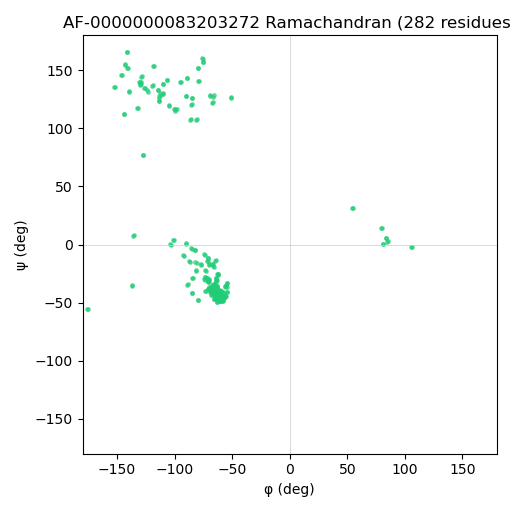78 8.14 1 98.08 122 GLY B C 1
ATOM 2107 O O . GLY B 1 122 ? -11.757 19.267 8.199 1 98.08 122 GLY B O 1
ATOM 2108 N N . VAL B 1 123 ? -11.537 17.231 7.356 1 98.39 123 VAL B N 1
ATOM 2109 C CA . VAL B 1 123 ? -10.559 17.681 6.371 1 98.39 123 VAL B CA 1
ATOM 2110 C C . VAL B 1 123 ? -10.976 17.213 4.978 1 98.39 123 VAL B C 1
ATOM 2112 O O . VAL B 1 123 ? -11.375 16.061 4.797 1 98.39 123 VAL B O 1
ATOM 2115 N N . GLU B 1 124 ? -10.897 18.099 4.061 1 97.92 124 GLU B N 1
ATOM 2116 C CA . GLU B 1 124 ? -11.215 17.783 2.671 1 97.92 124 GLU B CA 1
ATOM 2117 C C . GLU B 1 124 ? -10.103 18.243 1.733 1 97.92 124 GLU B C 1
ATOM 2119 O O . GLU B 1 124 ? -9.569 19.343 1.886 1 97.92 124 GLU B O 1
ATOM 2124 N N . VAL B 1 125 ? -9.779 17.404 0.773 1 97.67 125 VAL B N 1
ATOM 2125 C CA . VAL B 1 125 ? -8.873 17.816 -0.294 1 97.67 125 VAL B CA 1
ATOM 2126 C C . VAL B 1 125 ? -9.64 18.619 -1.342 1 97.67 125 VAL B C 1
ATOM 2128 O O . VAL B 1 125 ? -10.372 18.049 -2.156 1 97.67 125 VAL B O 1
ATOM 2131 N N . ARG B 1 126 ? -9.42 19.826 -1.377 1 98.07 126 ARG B N 1
ATOM 2132 C CA . ARG B 1 126 ? -10.171 20.685 -2.286 1 98.07 126 ARG B CA 1
ATOM 2133 C C . ARG B 1 126 ? -9.482 20.78 -3.643 1 98.07 126 ARG B C 1
ATOM 2135 O O . ARG B 1 126 ? -10.143 20.943 -4.671 1 98.07 126 ARG B O 1
ATOM 2142 N N . ALA B 1 127 ? -8.199 20.756 -3.652 1 97.66 127 ALA B N 1
ATOM 2143 C CA . ALA B 1 127 ? -7.362 20.801 -4.848 1 97.66 127 ALA B CA 1
ATOM 2144 C C . ALA B 1 127 ? -6.1 19.963 -4.666 1 97.66 127 ALA B C 1
ATOM 2146 O O . ALA B 1 127 ? -5.583 19.841 -3.553 1 97.66 127 ALA B O 1
ATOM 2147 N N . SER B 1 128 ? -5.603 19.347 -5.621 1 97.57 128 SER B N 1
ATOM 2148 C CA . SER B 1 128 ? -4.393 18.532 -5.607 1 97.57 128 SER B CA 1
ATOM 2149 C C . SER B 1 128 ? -3.57 18.743 -6.874 1 97.57 128 SER B C 1
ATOM 2151 O O . SER B 1 128 ? -4.112 18.743 -7.98 1 97.57 128 SER B O 1
ATOM 2153 N N . ILE B 1 129 ? -2.378 18.95 -6.744 1 97.16 129 ILE B N 1
ATOM 2154 C CA . ILE B 1 129 ? -1.45 19.07 -7.863 1 97.16 129 ILE B CA 1
ATOM 2155 C C . ILE B 1 129 ? -1.517 17.812 -8.727 1 97.16 129 ILE B C 1
ATOM 2157 O O . ILE B 1 129 ? -1.492 17.894 -9.957 1 97.16 129 ILE B O 1
ATOM 2161 N N . LEU B 1 130 ? -1.706 16.658 -8.102 1 95.89 130 LEU B N 1
ATOM 2162 C CA . LEU B 1 130 ? -1.774 15.396 -8.831 1 95.89 130 LEU B CA 1
ATOM 2163 C C . LEU B 1 130 ? -3.068 15.3 -9.632 1 95.89 130 LEU B C 1
ATOM 2165 O O . LEU B 1 130 ? -3.207 14.427 -10.492 1 95.89 130 LEU B O 1
ATOM 2169 N N . ARG B 1 131 ? -4.009 16.202 -9.376 1 95.82 131 ARG B N 1
ATOM 2170 C CA . ARG B 1 131 ? -5.243 16.283 -10.152 1 95.82 131 ARG B CA 1
ATOM 2171 C C . ARG B 1 131 ? -5.175 17.415 -11.171 1 95.82 131 ARG B C 1
ATOM 2173 O O . ARG B 1 131 ? -6.186 17.77 -11.781 1 95.82 131 ARG B O 1
ATOM 2180 N N . GLY B 1 132 ? -4.004 18.082 -11.241 1 95.69 132 GLY B N 1
ATOM 2181 C CA . GLY B 1 132 ? -3.813 19.096 -12.266 1 95.69 132 GLY B CA 1
ATOM 2182 C C . GLY B 1 132 ? -3.87 20.511 -11.723 1 95.69 132 GLY B C 1
ATOM 2183 O O . GLY B 1 132 ? -3.711 21.476 -12.473 1 95.69 132 GLY B O 1
ATOM 2184 N N . ALA B 1 133 ? -4.105 20.679 -10.473 1 97.14 133 ALA B N 1
ATOM 2185 C CA . ALA B 1 133 ? -4.164 22.013 -9.88 1 97.14 133 ALA B CA 1
ATOM 2186 C C . ALA B 1 133 ? -2.765 22.598 -9.706 1 97.14 133 ALA B C 1
ATOM 2188 O O . ALA B 1 133 ? -1.772 21.866 -9.726 1 97.14 133 ALA B O 1
ATOM 2189 N N . TYR B 1 134 ? -2.657 23.865 -9.562 1 96.82 134 TYR B N 1
ATOM 2190 C CA . TYR B 1 134 ? -1.392 24.571 -9.39 1 96.82 134 TYR B CA 1
ATOM 2191 C C . TYR B 1 134 ? -0.839 24.365 -7.985 1 96.82 134 TYR B C 1
ATOM 2193 O O . TYR B 1 134 ? 0.372 24.456 -7.768 1 96.82 134 TYR B O 1
ATOM 2201 N N . GLU B 1 135 ? -1.729 24.185 -7.072 1 97.86 135 GLU B N 1
ATOM 2202 C CA . GLU B 1 135 ? -1.364 23.929 -5.682 1 97.86 135 GLU B CA 1
ATOM 2203 C C . GLU B 1 135 ? -2.294 22.9 -5.047 1 97.86 135 GLU B C 1
ATOM 2205 O O . GLU B 1 135 ? -3.314 22.531 -5.635 1 97.86 135 GLU B O 1
ATOM 2210 N N . CYS B 1 136 ? -1.899 22.397 -3.955 1 98.28 136 CYS B N 1
ATOM 2211 C CA . CYS B 1 136 ? -2.784 21.57 -3.142 1 98.28 136 CYS B CA 1
ATOM 2212 C C . CYS B 1 136 ? -3.476 22.403 -2.07 1 98.28 136 CYS B C 1
ATOM 2214 O O . CYS B 1 136 ? -2.861 23.284 -1.469 1 98.28 136 CYS B O 1
ATOM 2216 N N . VAL B 1 137 ? -4.71 22.115 -1.863 1 98.54 137 VAL B N 1
ATOM 2217 C CA . VAL B 1 137 ? -5.471 22.811 -0.831 1 98.54 137 VAL B CA 1
ATOM 2218 C C . VAL B 1 137 ? -6.233 21.799 0.021 1 98.54 137 VAL B C 1
ATOM 2220 O O . VAL B 1 137 ? -7.098 21.08 -0.483 1 98.54 137 VAL B O 1
ATOM 2223 N N . LEU B 1 138 ? -5.925 21.748 1.271 1 98.55 138 LEU B N 1
ATOM 2224 C CA . LEU B 1 138 ? -6.679 20.983 2.258 1 98.55 138 LEU B CA 1
ATOM 2225 C C . LEU B 1 138 ? -7.527 21.904 3.128 1 98.55 138 LEU B C 1
ATOM 2227 O O . LEU B 1 138 ? -6.995 22.785 3.809 1 98.55 138 LEU B O 1
ATOM 2231 N N . ASN B 1 139 ? -8.766 21.67 3.058 1 98.73 139 ASN B N 1
ATOM 2232 C CA . ASN B 1 139 ? -9.687 22.448 3.879 1 98.73 139 ASN B CA 1
ATOM 2233 C C . ASN B 1 139 ? -9.927 21.787 5.234 1 98.73 139 ASN B C 1
ATOM 2235 O O . ASN B 1 139 ? -10.248 20.599 5.301 1 98.73 139 ASN B O 1
ATOM 2239 N N . VAL B 1 140 ? -9.751 22.539 6.265 1 98.64 140 VAL B N 1
ATOM 2240 C CA . VAL B 1 140 ? -9.918 22.077 7.639 1 98.64 140 VAL B CA 1
ATOM 2241 C C . VAL B 1 140 ? -11.11 22.784 8.28 1 98.64 140 VAL B C 1
ATOM 2243 O O . VAL B 1 140 ? -11.132 24.013 8.379 1 98.64 140 VAL B O 1
ATOM 2246 N N . ARG B 1 141 ? -12.032 22.011 8.743 1 98.55 141 ARG B N 1
ATOM 2247 C CA . ARG B 1 141 ? -13.207 22.559 9.413 1 98.55 141 ARG B CA 1
ATOM 2248 C C . ARG B 1 141 ? -13.296 22.067 10.853 1 98.55 141 ARG B C 1
ATOM 2250 O O . ARG B 1 141 ? -13.009 20.902 11.136 1 98.55 141 ARG B O 1
ATOM 2257 N N . VAL B 1 142 ? -13.625 23.012 11.637 1 97.12 142 VAL B N 1
ATOM 2258 C CA . VAL B 1 142 ? -13.931 22.645 13.016 1 97.12 142 VAL B CA 1
ATOM 2259 C C . VAL B 1 142 ? -15.396 22.232 13.129 1 97.12 142 VAL B C 1
ATOM 2261 O O . VAL B 1 142 ? -16.291 22.975 12.719 1 97.12 142 VAL B O 1
ATOM 2264 N N . GLU B 1 143 ? -15.525 20.998 13.552 1 90.31 143 GLU B N 1
ATOM 2265 C CA . GLU B 1 143 ? -16.876 20.451 13.633 1 90.31 143 GLU B CA 1
ATOM 2266 C C . GLU B 1 143 ? -17.417 20.526 15.057 1 90.31 143 GLU B C 1
ATOM 2268 O O . GLU B 1 143 ? -16.651 20.475 16.022 1 90.31 143 GLU B O 1
#

Organism: NCBI:txid214856